Protein AF-E4Z540-F1 (afdb_monomer)

Mean predicted aligned error: 7.27 Å

Organism: Oikopleura dioica (NCBI:txid34765)

Radius of gyration: 24.61 Å; Cα contacts (8 Å, |Δi|>4): 506; chains: 1; bounding box: 61×42×77 Å

InterPro domains:
  IPR001206 Diacylglycerol kinase, catalytic domain [PF00781] (110-213)
  IPR001206 Diacylglycerol kinase, catalytic domain [PS50146] (106-250)
  IPR001206 Diacylglycerol kinase, catalytic domain [SM00046] (110-239)
  IPR016064 NAD kinase/diacylglycerol kinase-like domain superfamily [SSF111331] (109-307)
  IPR017438 Inorganic polyphosphate/ATP-NAD kinase, N-terminal [G3DSA:3.40.50.10330] (89-233)
  IPR050187 Lipid Phosphate Formation and Regulation [PTHR12358] (91-303)

Nearest PDB structures (foldseek):
  3vzd-assembly2_B  TM=8.085E-01  e=1.576E-11  Homo sapiens
  3vzb-assembly2_B  TM=7.944E-01  e=9.781E-12  Homo sapiens
  3vzd-assembly1_C  TM=8.585E-01  e=3.944E-10  Homo sapiens
  2qv7-assembly1_A  TM=8.209E-01  e=2.470E-07  unclassified
  2qvl-assembly1_A  TM=6.791E-01  e=1.010E-07  unclassified

Sequence (309 aa):
MGESKFHSLDKNRKLSPINFEITEEHVKIGKRELLRRNILGVHHEISKNPDDKFSFLKFFYYPLDLHPKRCITEKREIFLVAVFDKFKSRQENEEDAEKLLNSITRPKKKLFIIVNPFSGRKKGGKIADKLSKILVEAGISNKLVKTTHGGHAEEIAKTESFTGYDALVTVSGDGLVNEVINGLRQREKDDAPPVAPIPAGSGNGLVAYLVSKVAGKHSCLSKAIHALVLASESDSDSHRIDLMKVDFNGSSRFSFLAIATGLVADIDINSERLRFLGGELRNLIYGVAYILRKRSYSIQLSVEDKESE

Structure (mmCIF, N/CA/C/O backbone):
data_AF-E4Z540-F1
#
_entry.id   AF-E4Z540-F1
#
loop_
_atom_site.group_PDB
_atom_site.id
_atom_site.type_symbol
_atom_site.label_atom_id
_atom_site.label_alt_id
_atom_site.label_comp_id
_atom_site.label_asym_id
_atom_site.label_entity_id
_atom_site.label_seq_id
_atom_site.pdbx_PDB_ins_code
_atom_site.Cartn_x
_atom_site.Cartn_y
_atom_site.Cartn_z
_atom_site.occupancy
_atom_site.B_iso_or_equiv
_atom_site.auth_seq_id
_atom_site.auth_comp_id
_atom_site.auth_asym_id
_atom_site.auth_atom_id
_atom_site.pdbx_PDB_model_num
ATOM 1 N N . MET A 1 1 ? -15.282 12.384 43.275 1.00 36.25 1 MET A N 1
ATOM 2 C CA . MET A 1 1 ? -14.181 11.838 42.452 1.00 36.25 1 MET A CA 1
ATOM 3 C C . MET A 1 1 ? -14.794 10.832 41.499 1.00 36.25 1 MET A C 1
ATOM 5 O O . MET A 1 1 ? -15.234 9.791 41.963 1.00 36.25 1 MET A O 1
ATOM 9 N N . GLY A 1 2 ? -14.951 11.187 40.221 1.00 48.62 2 GLY A N 1
ATOM 10 C CA . GLY A 1 2 ? -15.452 10.242 39.219 1.00 48.62 2 GLY A CA 1
ATOM 11 C C . GLY A 1 2 ? -14.437 9.118 39.031 1.00 48.62 2 GLY A C 1
ATOM 12 O O . GLY A 1 2 ? -13.239 9.390 38.963 1.00 48.62 2 GLY A O 1
ATOM 13 N N . GLU A 1 3 ? -14.893 7.868 39.021 1.00 59.38 3 GLU A N 1
ATOM 14 C CA . GLU A 1 3 ? -14.024 6.740 38.681 1.00 59.38 3 GLU A CA 1
ATOM 15 C C . GLU A 1 3 ? -13.535 6.872 37.235 1.00 59.38 3 GLU A C 1
ATOM 17 O O . GLU A 1 3 ? -14.251 7.380 36.371 1.00 59.38 3 GLU A O 1
ATOM 22 N N . SER A 1 4 ? -12.292 6.453 36.973 1.00 67.31 4 SER A N 1
ATOM 23 C CA . SER A 1 4 ? -11.753 6.472 35.610 1.00 67.31 4 SER A CA 1
ATOM 24 C C . SER A 1 4 ? -12.583 5.548 34.725 1.00 67.31 4 SER A C 1
ATOM 26 O O . SER A 1 4 ? -12.778 4.390 35.068 1.00 67.31 4 SER A O 1
ATOM 28 N N . LYS A 1 5 ? -13.018 6.038 33.563 1.00 85.75 5 LYS A N 1
ATOM 29 C CA . LYS A 1 5 ? -13.748 5.253 32.554 1.00 85.75 5 LYS A CA 1
ATOM 30 C C . LYS A 1 5 ? -12.865 4.204 31.859 1.00 85.75 5 LYS A C 1
ATOM 32 O O . LYS A 1 5 ? -13.365 3.265 31.236 1.00 85.75 5 LYS A O 1
ATOM 37 N N . PHE A 1 6 ? -11.545 4.368 31.941 1.00 91.31 6 PHE A N 1
ATOM 38 C CA . PHE A 1 6 ? -10.572 3.587 31.185 1.00 91.31 6 PHE A CA 1
ATOM 39 C C . PHE A 1 6 ? -9.702 2.743 32.100 1.00 91.31 6 PHE A C 1
ATOM 41 O O . PHE A 1 6 ? -9.184 3.217 33.114 1.00 91.31 6 PHE A O 1
ATOM 48 N N . HIS A 1 7 ? -9.512 1.489 31.708 1.00 92.62 7 HIS A N 1
ATOM 49 C CA . HIS A 1 7 ? -8.837 0.492 32.522 1.00 92.62 7 HIS A CA 1
ATOM 50 C C . HIS A 1 7 ? -7.855 -0.341 31.692 1.00 92.62 7 HIS A C 1
ATOM 52 O O . HIS A 1 7 ? -8.069 -0.595 30.506 1.00 92.62 7 HIS A O 1
ATOM 58 N N . SER A 1 8 ? -6.782 -0.807 32.325 1.00 89.50 8 SER A N 1
ATOM 59 C CA . SER A 1 8 ? -5.997 -1.936 31.832 1.00 89.50 8 SER A CA 1
ATOM 60 C C . SER A 1 8 ? -6.560 -3.235 32.399 1.00 89.50 8 SER A C 1
ATOM 62 O O 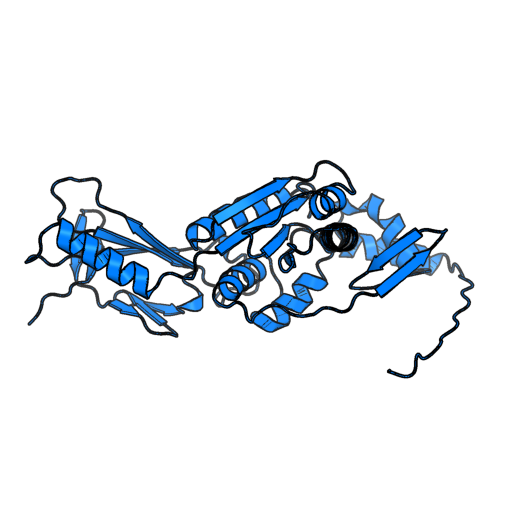. SER A 1 8 ? -7.112 -3.257 33.500 1.00 89.50 8 SER A O 1
ATOM 64 N N . LEU A 1 9 ? -6.419 -4.321 31.641 1.00 85.88 9 LEU A N 1
ATOM 65 C CA . LEU A 1 9 ? -6.772 -5.665 32.081 1.00 85.88 9 LEU A CA 1
ATOM 66 C C . LEU A 1 9 ? -5.487 -6.461 32.315 1.00 85.88 9 LEU A C 1
ATOM 68 O O . LEU A 1 9 ? -4.673 -6.604 31.399 1.00 85.88 9 LEU A O 1
ATOM 72 N N . ASP A 1 10 ? -5.295 -6.972 33.529 1.00 83.25 10 ASP A N 1
ATOM 73 C CA . ASP A 1 10 ? -4.168 -7.855 33.827 1.00 83.25 10 ASP A CA 1
ATOM 74 C C . ASP A 1 10 ? -4.437 -9.318 33.412 1.00 83.25 10 ASP A C 1
ATOM 76 O O . ASP A 1 10 ? -5.522 -9.685 32.954 1.00 83.25 10 ASP A O 1
ATOM 80 N N . LYS A 1 11 ? -3.433 -10.190 33.581 1.00 80.31 11 LYS A N 1
ATOM 81 C CA . LYS A 1 11 ? -3.547 -11.625 33.251 1.00 80.31 11 LYS A CA 1
ATOM 82 C C . LYS A 1 11 ? -4.606 -12.364 34.079 1.00 80.31 11 LYS A C 1
ATOM 84 O O . LYS A 1 11 ? -5.093 -13.398 33.634 1.00 80.31 11 LYS A O 1
ATOM 89 N N . ASN A 1 12 ? -4.965 -11.835 35.246 1.00 81.50 12 ASN A N 1
ATOM 90 C CA . ASN A 1 12 ? -5.988 -12.374 36.138 1.00 81.50 12 ASN A CA 1
ATOM 91 C C . ASN A 1 12 ? -7.367 -11.744 35.876 1.00 81.50 12 ASN A C 1
ATOM 93 O O . ASN A 1 12 ? -8.287 -11.936 36.667 1.00 81.50 12 ASN A O 1
ATOM 97 N N . ARG A 1 13 ? -7.514 -10.996 34.771 1.00 79.94 13 ARG A N 1
ATOM 98 C CA . ARG A 1 13 ? -8.726 -10.266 34.377 1.00 79.94 13 ARG A CA 1
ATOM 99 C C . ARG A 1 13 ? -9.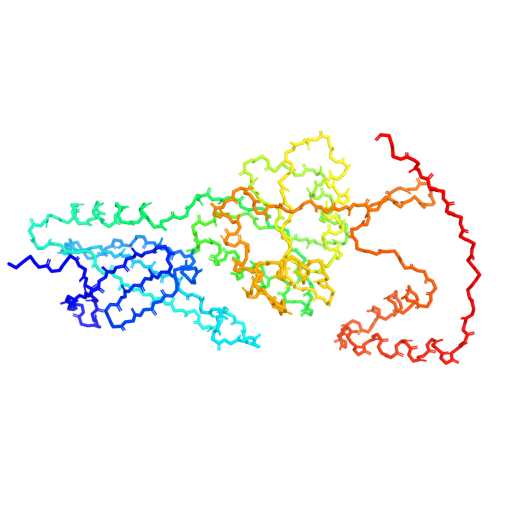167 -9.203 35.385 1.00 79.94 13 ARG A C 1
ATOM 101 O O . ARG A 1 13 ? -10.334 -8.819 35.408 1.00 79.94 13 ARG A O 1
ATOM 108 N N . LYS A 1 14 ? -8.243 -8.689 36.194 1.00 85.00 14 LYS A N 1
ATOM 109 C CA . LYS A 1 14 ? -8.514 -7.567 37.087 1.00 85.00 14 LYS A CA 1
ATOM 110 C C . LYS A 1 14 ? -8.376 -6.260 36.314 1.00 85.00 14 LYS A C 1
ATOM 112 O O . LYS A 1 14 ? -7.349 -6.009 35.679 1.00 85.00 14 LYS A O 1
ATOM 117 N N . LEU A 1 15 ? -9.408 -5.423 36.395 1.00 88.25 15 LEU A N 1
ATOM 118 C CA . LEU A 1 15 ? -9.375 -4.068 35.859 1.00 88.25 15 LEU A CA 1
ATOM 119 C C . LEU A 1 15 ? -8.605 -3.146 36.804 1.00 88.25 15 LEU A C 1
ATOM 121 O O . LEU A 1 15 ? -8.845 -3.135 38.012 1.00 88.25 15 LEU A O 1
ATOM 125 N N . SER A 1 16 ? -7.689 -2.363 36.246 1.00 90.19 16 SER A N 1
ATOM 126 C CA . SER A 1 16 ? -6.974 -1.307 36.965 1.00 90.19 16 SER A CA 1
ATOM 127 C C . SER A 1 16 ? -7.164 0.020 36.234 1.00 90.19 16 SER A C 1
ATOM 129 O O . SER A 1 16 ? -6.8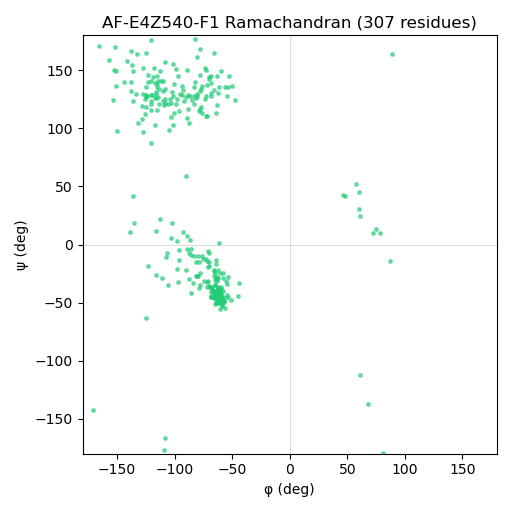99 0.063 35.032 1.00 90.19 16 SER A O 1
ATOM 131 N N . PRO A 1 17 ? -7.615 1.093 36.909 1.00 91.44 17 PRO A N 1
ATOM 132 C CA . PRO A 1 17 ? -7.776 2.405 36.291 1.00 91.44 17 PRO A CA 1
ATOM 133 C C . PRO A 1 17 ? -6.493 2.872 35.603 1.00 91.44 17 PRO A C 1
ATOM 135 O O . PRO A 1 17 ? -5.402 2.764 36.169 1.00 91.44 17 PRO A O 1
ATOM 138 N N . ILE A 1 18 ? -6.623 3.416 34.396 1.00 91.94 18 ILE A N 1
ATOM 139 C CA . ILE A 1 18 ? -5.518 4.046 33.673 1.00 91.94 18 ILE A CA 1
ATOM 140 C C . ILE A 1 18 ? -5.894 5.448 33.216 1.00 91.94 18 ILE A C 1
ATOM 142 O O . ILE A 1 18 ? -7.057 5.742 32.941 1.00 91.94 18 ILE A O 1
ATOM 146 N N . ASN A 1 19 ? -4.875 6.296 33.090 1.00 89.25 19 ASN A N 1
ATOM 147 C CA . ASN A 1 19 ? -4.998 7.547 32.358 1.00 89.25 19 ASN A CA 1
ATOM 148 C C . ASN A 1 19 ? -5.055 7.223 30.868 1.00 89.25 19 ASN A C 1
ATOM 150 O O . ASN A 1 19 ? -4.192 6.506 30.356 1.00 89.25 19 ASN A O 1
ATOM 154 N N . PHE A 1 20 ? -6.068 7.740 30.188 1.00 90.00 20 PHE A N 1
ATOM 155 C CA . PHE A 1 20 ? -6.234 7.564 28.759 1.00 90.00 20 PHE A CA 1
ATOM 156 C C . PHE A 1 20 ? -6.628 8.895 28.136 1.00 90.00 20 PHE A C 1
ATOM 158 O O . PHE A 1 20 ? -7.607 9.512 28.550 1.00 90.00 20 PHE A O 1
ATOM 165 N N . GLU A 1 21 ? -5.837 9.342 27.171 1.00 89.69 21 GLU A N 1
ATOM 166 C CA . GLU A 1 21 ? -6.026 10.615 26.482 1.00 89.69 21 GLU A CA 1
ATOM 167 C C . GLU A 1 21 ? -5.636 10.434 25.018 1.00 89.69 21 GLU A C 1
ATOM 169 O O . GLU A 1 21 ? -4.648 9.762 24.712 1.00 89.69 21 GLU A O 1
ATOM 174 N N . ILE A 1 22 ? -6.409 11.035 24.119 1.00 86.06 22 ILE A N 1
ATOM 175 C CA . ILE A 1 22 ? -6.138 11.045 22.685 1.00 86.06 22 ILE A CA 1
ATOM 176 C C . ILE A 1 22 ? -6.134 12.493 22.233 1.00 86.06 22 ILE A C 1
ATOM 178 O O . ILE A 1 22 ? -7.108 13.213 22.439 1.00 86.06 22 ILE A O 1
ATOM 182 N N . THR A 1 23 ? -5.043 12.890 21.600 1.00 87.69 23 THR A N 1
ATOM 183 C CA . THR A 1 23 ? -4.891 14.167 20.911 1.00 87.69 23 THR A CA 1
ATOM 184 C C . THR A 1 23 ? -4.580 13.901 19.439 1.00 87.69 23 THR A C 1
ATOM 186 O O . THR A 1 23 ? -4.430 12.748 19.020 1.00 87.69 23 THR A O 1
ATOM 189 N N . GLU A 1 24 ? -4.482 14.961 18.638 1.00 82.62 24 GLU A N 1
ATOM 190 C CA . GLU A 1 24 ? -4.093 14.845 17.225 1.00 82.62 24 GLU A CA 1
ATOM 191 C C . GLU A 1 24 ? -2.698 14.216 17.067 1.00 82.62 24 GLU A C 1
ATOM 193 O O . GLU A 1 24 ? -2.477 13.387 16.187 1.00 82.62 24 GLU A O 1
ATOM 198 N N . GLU A 1 25 ? -1.780 14.528 17.983 1.00 86.94 25 GLU A N 1
ATOM 199 C CA . GLU A 1 25 ? -0.378 14.107 17.900 1.00 86.94 25 GLU A CA 1
ATOM 200 C C . GLU A 1 25 ? -0.068 12.844 18.712 1.00 86.94 25 GLU A C 1
ATOM 202 O O . GLU A 1 25 ? 0.787 12.038 18.326 1.00 86.94 25 GLU A O 1
ATOM 207 N N . HIS A 1 26 ? -0.758 12.633 19.837 1.00 89.62 26 HIS A N 1
ATOM 208 C CA . HIS A 1 26 ? -0.386 11.615 20.816 1.00 89.62 26 HIS A CA 1
ATOM 209 C C . HIS A 1 26 ? -1.579 10.820 21.351 1.00 89.62 26 HIS A C 1
ATOM 211 O O . HIS A 1 26 ? -2.713 11.282 21.411 1.00 89.62 26 HIS A O 1
ATOM 217 N N . VAL A 1 27 ? -1.295 9.601 21.802 1.00 89.44 27 VAL A N 1
ATOM 218 C CA . VAL A 1 27 ? -2.195 8.775 22.607 1.00 89.44 27 VAL A CA 1
ATOM 219 C C . VAL A 1 27 ? -1.470 8.389 23.884 1.00 89.44 27 VAL A C 1
ATOM 221 O O . VAL A 1 27 ? -0.439 7.707 23.844 1.00 89.44 27 VAL A O 1
ATOM 224 N N . LYS A 1 28 ? -2.006 8.815 25.027 1.00 91.31 28 LYS A N 1
ATOM 225 C CA . LYS A 1 28 ? -1.512 8.415 26.345 1.00 91.31 28 LYS A CA 1
ATOM 226 C C . LYS A 1 28 ? -2.290 7.208 26.838 1.00 91.31 28 LYS A C 1
ATOM 228 O O . LYS A 1 28 ? -3.516 7.219 26.860 1.00 91.31 28 LYS A O 1
ATOM 233 N N . ILE A 1 29 ? -1.566 6.170 27.249 1.00 88.31 29 ILE A N 1
ATOM 234 C CA . ILE A 1 29 ? -2.118 4.942 27.828 1.00 88.31 29 ILE A CA 1
ATOM 235 C C . ILE A 1 29 ? -1.327 4.625 29.099 1.00 88.31 29 ILE A C 1
ATOM 237 O O . ILE A 1 29 ? -0.180 4.163 29.056 1.00 88.31 29 ILE A O 1
ATOM 241 N N . GLY A 1 30 ? -1.929 4.890 30.255 1.00 87.62 30 GLY A N 1
ATOM 242 C CA . GLY A 1 30 ? -1.272 4.787 31.553 1.00 87.62 30 GLY A CA 1
ATOM 243 C C . GLY A 1 30 ? -0.083 5.744 31.653 1.00 87.62 30 GLY A C 1
ATOM 244 O O . GLY A 1 30 ? -0.258 6.956 31.687 1.00 87.62 30 GLY A O 1
ATOM 245 N N . LYS A 1 31 ? 1.134 5.188 31.716 1.00 86.75 31 LYS A N 1
ATOM 246 C CA . LYS A 1 31 ? 2.397 5.952 31.766 1.00 86.75 31 LYS A CA 1
ATOM 247 C C . LYS A 1 31 ? 3.062 6.129 30.398 1.00 86.75 31 LYS A C 1
ATOM 249 O O . LYS A 1 31 ? 4.117 6.748 30.317 1.00 86.75 31 LYS A O 1
ATOM 254 N N . ARG A 1 32 ? 2.512 5.518 29.345 1.00 87.81 32 ARG A N 1
ATOM 255 C CA . ARG A 1 32 ? 3.079 5.579 27.996 1.00 87.81 32 ARG A CA 1
ATOM 256 C C . ARG A 1 32 ? 2.444 6.720 27.226 1.00 87.81 32 ARG A C 1
ATOM 258 O O . ARG A 1 32 ? 1.225 6.842 27.225 1.00 87.81 32 ARG A O 1
ATOM 265 N N . GLU A 1 33 ? 3.270 7.465 26.515 1.00 90.25 33 GLU A N 1
ATOM 266 C CA . GLU A 1 33 ? 2.855 8.434 25.511 1.00 90.25 33 GLU A CA 1
ATOM 267 C C . GLU A 1 33 ? 3.327 7.925 24.147 1.00 90.25 33 GLU A C 1
ATOM 269 O O . GLU A 1 33 ? 4.504 7.610 23.960 1.00 90.25 33 GLU A O 1
ATOM 274 N N . LEU A 1 34 ? 2.383 7.719 23.232 1.00 89.06 34 LEU A N 1
ATOM 275 C CA . LEU A 1 34 ? 2.609 7.122 21.918 1.00 89.06 34 LEU A CA 1
ATOM 276 C C . LEU A 1 34 ? 2.229 8.123 20.835 1.00 89.06 34 LEU A C 1
ATOM 278 O O . LEU A 1 34 ? 1.236 8.823 20.975 1.00 89.06 34 LEU A O 1
ATOM 282 N N . LEU A 1 35 ? 2.959 8.143 19.723 1.00 88.00 35 LEU A N 1
ATOM 283 C CA . LEU A 1 35 ? 2.590 8.977 18.579 1.00 88.00 35 LEU A CA 1
ATOM 284 C C . LEU A 1 35 ? 1.309 8.454 17.918 1.00 88.00 35 LEU A C 1
ATOM 286 O O . LEU A 1 35 ? 1.244 7.282 17.526 1.00 88.00 35 LEU A O 1
ATOM 290 N N . ARG A 1 36 ? 0.315 9.327 17.735 1.00 85.88 36 ARG A N 1
ATOM 291 C CA . ARG A 1 36 ? -0.992 8.987 17.153 1.00 85.88 36 ARG A CA 1
ATOM 292 C C . ARG A 1 36 ? -0.860 8.445 15.735 1.00 85.88 36 ARG A C 1
ATOM 294 O O . ARG A 1 36 ? -1.502 7.445 15.411 1.00 85.88 36 ARG A O 1
ATOM 301 N N . ARG A 1 37 ? 0.030 9.029 14.927 1.00 83.94 37 ARG A N 1
ATOM 302 C CA . ARG A 1 37 ? 0.338 8.573 13.558 1.00 83.94 37 ARG A CA 1
ATOM 303 C C . ARG A 1 37 ? 0.836 7.124 13.483 1.00 83.94 37 ARG A C 1
ATOM 305 O O . ARG A 1 37 ? 0.683 6.478 12.450 1.00 83.94 37 ARG A O 1
ATOM 312 N N . ASN A 1 38 ? 1.408 6.587 14.564 1.00 86.44 38 ASN A N 1
ATOM 313 C CA . ASN A 1 38 ? 1.916 5.210 14.626 1.00 86.44 38 ASN A CA 1
ATOM 314 C C . ASN A 1 38 ? 0.832 4.198 15.040 1.00 86.44 38 ASN A C 1
ATOM 316 O O . ASN A 1 38 ? 1.074 2.992 14.997 1.00 86.44 38 ASN A O 1
ATOM 320 N N . ILE A 1 39 ? -0.359 4.653 15.432 1.00 88.88 39 ILE A N 1
ATOM 321 C CA . ILE A 1 39 ? -1.521 3.793 15.677 1.00 88.88 39 ILE A CA 1
ATOM 322 C C . ILE A 1 39 ? -2.247 3.620 14.349 1.00 88.88 39 ILE A C 1
ATOM 324 O O . ILE A 1 39 ? -2.917 4.537 13.874 1.00 88.88 39 ILE A O 1
ATOM 328 N N . LEU A 1 40 ? -2.086 2.446 13.737 1.00 87.38 40 LEU A N 1
ATOM 329 C CA . LEU A 1 40 ? -2.617 2.205 12.398 1.00 87.38 40 LEU A CA 1
ATOM 330 C C . LEU A 1 40 ? -4.098 1.884 12.370 1.00 87.38 40 LEU A C 1
ATOM 332 O O . LEU A 1 40 ? -4.771 2.219 11.401 1.00 87.38 40 LEU A O 1
ATOM 336 N N . GLY A 1 41 ? -4.612 1.318 13.448 1.00 88.88 41 GLY A N 1
ATOM 337 C CA . GLY A 1 41 ? -6.040 1.172 13.616 1.00 88.88 41 GLY A CA 1
ATOM 338 C C . GLY A 1 41 ? -6.404 0.836 15.040 1.00 88.88 41 GLY A C 1
ATOM 339 O O . GLY A 1 41 ? -5.544 0.594 15.899 1.00 88.88 41 GLY A O 1
ATOM 340 N N . VAL A 1 42 ? -7.707 0.876 15.273 1.00 91.44 42 VAL A N 1
ATOM 341 C CA . VAL A 1 42 ? -8.329 0.566 16.550 1.00 91.44 42 VAL A CA 1
ATOM 342 C C . VAL A 1 42 ? -9.568 -0.258 16.258 1.00 91.44 42 VAL A C 1
ATOM 344 O O . VAL A 1 42 ? -10.309 0.064 15.335 1.00 91.44 42 VAL A O 1
ATOM 347 N N . HIS A 1 43 ? -9.744 -1.361 16.975 1.00 92.06 43 HIS A N 1
ATOM 348 C CA . HIS A 1 43 ? -10.898 -2.242 16.825 1.00 92.06 43 HIS A CA 1
ATOM 349 C C . HIS A 1 43 ? -11.643 -2.325 18.153 1.00 92.06 43 HIS A C 1
ATOM 351 O O . HIS A 1 43 ? -11.014 -2.417 19.206 1.00 92.06 43 HIS A O 1
ATOM 357 N N . HIS A 1 44 ? -12.969 -2.337 18.097 1.00 93.06 44 HIS A N 1
ATOM 358 C CA . HIS A 1 44 ? -13.810 -2.641 19.246 1.00 93.06 44 HIS A CA 1
ATOM 359 C C . HIS A 1 44 ? -13.970 -4.165 19.369 1.00 93.06 44 HIS A C 1
ATOM 361 O O . HIS A 1 44 ? -14.344 -4.842 18.411 1.00 93.06 44 HIS A O 1
ATOM 367 N N . GLU A 1 45 ? -13.627 -4.719 20.532 1.00 91.50 45 GLU A N 1
ATOM 368 C CA . GLU A 1 45 ? -13.797 -6.135 20.866 1.00 91.50 45 GLU A CA 1
ATOM 369 C C . GLU A 1 45 ? -14.706 -6.266 22.093 1.00 91.50 45 GLU A C 1
ATOM 371 O O . GLU A 1 45 ? -14.387 -5.774 23.174 1.00 91.50 45 GLU A O 1
ATOM 376 N N . ILE A 1 46 ? -15.821 -6.974 21.929 1.00 88.88 46 ILE A N 1
ATOM 377 C CA . ILE A 1 46 ? -16.759 -7.270 23.014 1.00 88.88 46 ILE A CA 1
ATOM 378 C C . ILE A 1 46 ? -16.252 -8.484 23.801 1.00 88.88 46 ILE A C 1
ATOM 380 O O . ILE A 1 46 ? -15.762 -9.459 23.216 1.00 88.88 46 ILE A O 1
ATOM 384 N N . SER A 1 47 ? -16.382 -8.455 25.131 1.00 86.12 47 SER A N 1
ATOM 385 C CA . SER A 1 47 ? -16.008 -9.611 25.945 1.00 86.12 47 SER A CA 1
ATOM 386 C C . SER A 1 47 ? -16.847 -10.843 25.596 1.00 86.12 47 SER A C 1
ATOM 388 O O . SER A 1 47 ? -18.075 -10.796 25.488 1.00 86.12 47 SER A O 1
ATOM 390 N N . LYS A 1 48 ? -16.165 -11.986 25.470 1.00 86.38 48 LYS A N 1
ATOM 391 C CA . LYS A 1 48 ? -16.805 -13.292 25.263 1.00 86.38 48 LYS A CA 1
ATOM 392 C C . LYS A 1 48 ? -17.530 -13.801 26.508 1.00 86.38 48 LYS A C 1
ATOM 394 O O . LYS A 1 48 ? -18.344 -14.708 26.387 1.00 86.38 48 LYS A O 1
ATOM 399 N N . ASN A 1 49 ? -17.206 -13.274 27.689 1.00 87.31 49 ASN A N 1
ATOM 400 C CA . ASN A 1 49 ? -17.880 -13.657 28.922 1.00 87.31 49 ASN A CA 1
ATOM 401 C C . ASN A 1 49 ? -19.188 -12.858 29.060 1.00 87.31 49 ASN A C 1
ATOM 403 O O . ASN A 1 49 ? -19.115 -11.629 29.097 1.00 87.31 49 ASN A O 1
ATOM 407 N N . PRO A 1 50 ? -20.362 -13.510 29.143 1.00 84.75 50 PRO A N 1
ATOM 408 C CA . PRO A 1 50 ? -21.646 -12.830 29.295 1.00 84.75 50 PRO A CA 1
ATOM 409 C C . PRO A 1 50 ? -21.708 -11.876 30.494 1.00 84.75 50 PRO A C 1
ATOM 411 O O . PRO A 1 50 ? -22.325 -10.816 30.392 1.00 84.75 50 PRO A O 1
ATOM 414 N N . ASP A 1 51 ? -21.019 -12.236 31.579 1.00 86.62 51 ASP A N 1
ATOM 415 C CA . ASP A 1 51 ? -21.043 -11.519 32.859 1.00 86.62 51 ASP A CA 1
ATOM 416 C C . ASP A 1 51 ? -20.171 -10.257 32.875 1.00 86.62 51 ASP A C 1
ATOM 418 O O . ASP A 1 51 ? -20.300 -9.408 33.763 1.00 86.62 51 ASP A O 1
ATOM 422 N N . ASP A 1 52 ? -19.272 -10.111 31.902 1.00 88.44 52 ASP A N 1
ATOM 423 C CA . ASP A 1 52 ? -18.426 -8.932 31.819 1.00 88.44 52 ASP A CA 1
ATOM 424 C C . ASP A 1 52 ? -19.254 -7.734 31.344 1.00 88.44 52 ASP A C 1
ATOM 426 O O . ASP A 1 52 ? -19.867 -7.747 30.277 1.00 88.44 52 ASP A O 1
ATOM 430 N N . LYS A 1 53 ? -19.221 -6.656 32.127 1.00 89.94 53 LYS A N 1
ATOM 431 C CA . LYS A 1 53 ? -19.873 -5.384 31.784 1.00 89.94 53 LYS A CA 1
ATOM 432 C C . LYS A 1 53 ? -18.981 -4.427 30.987 1.00 89.94 53 LYS A C 1
ATOM 434 O O . LYS A 1 53 ? -19.435 -3.340 30.650 1.00 89.94 53 LYS A O 1
ATOM 439 N N . PHE A 1 54 ? -17.722 -4.786 30.747 1.00 89.62 54 PHE A N 1
ATOM 440 C CA . PHE A 1 54 ? -16.736 -3.951 30.060 1.00 89.62 54 PHE A CA 1
ATOM 441 C C . PHE A 1 54 ? -16.552 -4.371 28.601 1.00 89.62 54 PHE A C 1
ATOM 443 O O . PHE A 1 54 ? -16.737 -5.539 28.251 1.00 89.62 54 PHE A O 1
ATOM 450 N N . SER A 1 55 ? -16.108 -3.426 27.773 1.00 92.12 55 SER A N 1
ATOM 451 C CA . SER A 1 55 ? -15.708 -3.685 26.388 1.00 92.12 55 SER A CA 1
ATOM 452 C C . SER A 1 55 ? -14.283 -3.206 26.117 1.00 92.12 55 SER A C 1
ATOM 454 O O . SER A 1 55 ? -13.718 -2.461 26.918 1.00 92.12 55 SER A O 1
ATOM 456 N N . PHE A 1 56 ? -13.671 -3.639 25.017 1.00 92.06 56 PHE A N 1
ATOM 457 C CA . PHE A 1 56 ? -12.271 -3.351 24.715 1.00 92.06 56 PHE A CA 1
ATOM 458 C C . PHE A 1 56 ? -12.096 -2.525 23.451 1.00 92.06 56 PHE A C 1
ATOM 460 O O . PHE A 1 56 ? -12.678 -2.815 22.411 1.00 92.06 56 PHE A O 1
ATOM 467 N N . LEU A 1 57 ? -11.174 -1.571 23.517 1.00 92.69 57 LEU A N 1
ATOM 468 C CA . LEU A 1 57 ? -10.543 -0.982 22.348 1.00 92.69 57 LEU A CA 1
ATOM 469 C C . LEU A 1 57 ? -9.143 -1.559 22.181 1.00 92.69 57 LEU A C 1
ATOM 471 O O . LEU A 1 57 ? -8.287 -1.456 23.065 1.00 92.69 57 LEU A O 1
ATOM 475 N N . LYS A 1 58 ? -8.918 -2.173 21.025 1.00 92.75 58 LYS A N 1
ATOM 476 C CA . LYS A 1 58 ? -7.669 -2.815 20.645 1.00 92.75 58 LYS A CA 1
ATOM 477 C C . LYS A 1 58 ? -6.898 -1.940 19.680 1.00 92.75 58 LYS A C 1
ATOM 479 O O . LYS A 1 58 ? -7.288 -1.795 18.527 1.00 92.75 58 LYS A O 1
ATOM 484 N N . PHE A 1 59 ? -5.789 -1.390 20.149 1.00 91.50 59 PHE A N 1
ATOM 485 C CA . PHE A 1 59 ? -4.930 -0.489 19.393 1.00 91.50 59 PHE A CA 1
ATOM 486 C C . PHE A 1 59 ? -3.816 -1.268 18.701 1.00 91.50 59 PHE A C 1
ATOM 488 O O . PHE A 1 59 ? -3.131 -2.076 19.332 1.00 91.50 59 PHE A O 1
ATOM 495 N N . PHE A 1 60 ? -3.606 -0.990 17.416 1.00 90.88 60 PHE A N 1
ATOM 496 C CA . PHE A 1 60 ? -2.559 -1.590 16.593 1.00 90.88 60 PHE A CA 1
ATOM 497 C C . PHE A 1 60 ? -1.434 -0.575 16.379 1.00 90.88 60 PHE A C 1
ATOM 499 O O . PHE A 1 60 ? -1.539 0.311 15.530 1.00 90.88 60 PHE A O 1
ATOM 506 N N . TYR A 1 61 ? -0.359 -0.685 17.159 1.00 89.12 61 TYR A N 1
ATOM 507 C CA . TYR A 1 61 ? 0.745 0.274 17.157 1.00 89.12 61 TYR A CA 1
ATOM 508 C C . TYR A 1 61 ? 1.956 -0.239 16.378 1.00 89.12 61 TYR A C 1
ATOM 510 O O . TYR A 1 61 ? 2.436 -1.355 16.586 1.00 89.12 61 TYR A O 1
ATOM 518 N N . TYR A 1 62 ? 2.476 0.612 15.500 1.00 86.12 62 TYR A N 1
ATOM 519 C CA . TYR A 1 62 ? 3.576 0.329 14.591 1.00 86.12 62 TYR A CA 1
ATOM 520 C C . TYR A 1 62 ? 4.660 1.412 14.735 1.00 86.12 62 TYR A C 1
ATOM 522 O O . TYR A 1 62 ? 4.549 2.477 14.128 1.00 86.12 62 TYR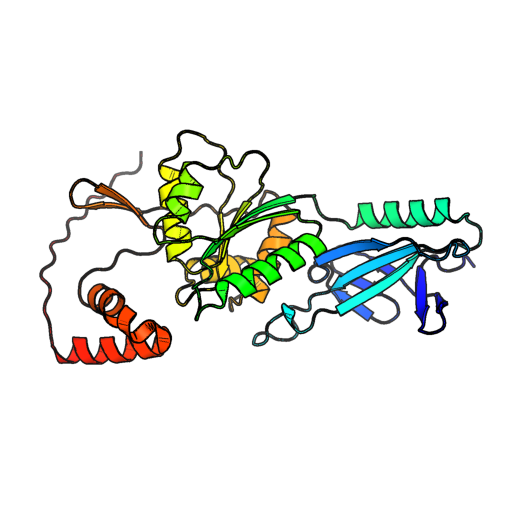 A O 1
ATOM 530 N N . PRO A 1 63 ? 5.718 1.176 15.533 1.00 78.00 63 PRO A N 1
ATOM 531 C CA . PRO A 1 63 ? 6.737 2.188 15.799 1.00 78.00 63 PRO A CA 1
ATOM 532 C C . PRO A 1 63 ? 7.626 2.435 14.573 1.00 78.00 63 PRO A C 1
ATOM 534 O O . PRO A 1 63 ? 8.442 1.584 14.210 1.00 78.00 63 PRO A O 1
ATOM 537 N N . LEU A 1 64 ? 7.503 3.611 13.953 1.00 69.88 64 LEU A N 1
ATOM 538 C CA . LEU A 1 64 ? 8.285 3.984 12.764 1.00 69.88 64 LEU A CA 1
ATOM 539 C C . LEU A 1 64 ? 9.646 4.586 13.101 1.00 69.88 64 LEU A C 1
ATOM 541 O O . LEU A 1 64 ? 10.644 4.284 12.450 1.00 69.88 64 LEU A O 1
ATOM 545 N N . ASP A 1 65 ? 9.674 5.446 14.117 1.00 61.59 65 ASP A N 1
ATOM 546 C CA . ASP A 1 65 ? 10.811 6.330 14.393 1.00 61.59 65 ASP A CA 1
ATOM 547 C C . ASP A 1 65 ? 11.936 5.631 15.158 1.00 61.59 65 ASP A C 1
ATOM 549 O O . ASP A 1 65 ? 13.065 6.110 15.205 1.00 61.59 65 ASP A O 1
ATOM 553 N N . LEU A 1 66 ? 11.651 4.462 15.737 1.00 55.28 66 LEU A N 1
ATOM 554 C CA . LEU A 1 66 ? 12.591 3.789 16.625 1.00 55.28 66 LEU A CA 1
ATOM 555 C C . LEU A 1 66 ? 13.719 3.065 15.875 1.00 55.28 66 LEU A C 1
ATOM 557 O O . LEU A 1 66 ? 14.784 2.869 16.456 1.00 55.28 66 LEU A O 1
ATOM 561 N N . HIS A 1 67 ? 13.541 2.668 14.604 1.00 54.56 67 HIS A N 1
ATOM 562 C CA . HIS A 1 67 ? 14.570 1.913 13.872 1.00 54.56 67 HIS A CA 1
ATOM 563 C C . HIS A 1 67 ? 14.570 2.156 12.350 1.00 54.56 67 HIS A C 1
ATOM 565 O O . HIS A 1 67 ? 13.893 1.435 11.618 1.00 54.56 67 HIS A O 1
ATOM 571 N N . PRO A 1 68 ? 15.431 3.044 11.818 1.00 50.44 68 PRO A N 1
ATOM 572 C CA . PRO A 1 68 ? 15.482 3.333 10.379 1.00 50.44 68 PRO A CA 1
ATOM 573 C C . PRO A 1 68 ? 15.912 2.141 9.500 1.00 50.44 68 PRO A C 1
ATOM 575 O O . PRO A 1 68 ? 15.679 2.162 8.295 1.00 50.44 68 PRO A O 1
ATOM 578 N N . LYS A 1 69 ? 16.525 1.094 10.080 1.00 50.19 69 LYS A N 1
ATOM 579 C CA . LYS A 1 69 ? 17.067 -0.074 9.353 1.00 50.19 69 LYS A CA 1
ATOM 580 C C . LYS A 1 69 ? 16.273 -1.379 9.518 1.00 50.19 69 LYS A C 1
ATOM 582 O O . LYS A 1 69 ? 16.576 -2.343 8.820 1.00 50.19 69 LYS A O 1
ATOM 587 N N . ARG A 1 70 ? 15.301 -1.463 10.438 1.00 48.03 70 ARG A N 1
ATOM 588 C CA . ARG A 1 70 ? 14.536 -2.703 10.703 1.00 48.03 70 ARG A CA 1
ATOM 589 C C . ARG A 1 70 ? 13.069 -2.519 10.331 1.00 48.03 70 ARG A C 1
ATOM 591 O O . ARG A 1 70 ? 12.503 -1.453 10.532 1.00 48.03 70 ARG A O 1
ATOM 598 N N . CYS A 1 71 ? 12.466 -3.556 9.755 1.00 55.19 71 CYS A N 1
ATOM 599 C CA . CYS A 1 71 ? 11.098 -3.504 9.252 1.00 55.19 71 CYS A CA 1
ATOM 600 C C . CYS A 1 71 ? 10.100 -3.257 10.404 1.00 55.19 71 CYS A C 1
ATOM 602 O O . CYS A 1 71 ? 9.974 -4.093 11.295 1.00 55.19 71 CYS A O 1
ATOM 604 N N . ILE A 1 72 ? 9.336 -2.157 10.339 1.00 55.62 72 ILE A N 1
ATOM 605 C CA . ILE A 1 72 ? 8.230 -1.742 11.241 1.00 55.62 72 ILE A CA 1
ATOM 606 C C . ILE A 1 72 ? 7.298 -2.909 11.580 1.00 55.62 72 ILE A C 1
ATOM 608 O O . ILE A 1 72 ? 6.792 -3.046 12.687 1.00 55.62 72 ILE A O 1
ATOM 612 N N . THR A 1 73 ? 7.132 -3.814 10.624 1.00 60.00 73 THR A N 1
ATOM 613 C CA . THR A 1 73 ? 6.260 -4.976 10.740 1.00 60.00 73 THR A CA 1
ATOM 614 C C . THR A 1 73 ? 6.729 -6.087 11.695 1.00 60.00 73 THR A C 1
ATOM 616 O O . THR A 1 73 ? 6.016 -7.077 11.844 1.00 60.00 73 THR A O 1
ATOM 619 N N . GLU A 1 74 ? 7.929 -5.999 12.271 1.00 64.31 74 GLU A N 1
ATOM 620 C CA . GLU A 1 74 ? 8.450 -6.988 13.234 1.00 64.31 74 GLU A CA 1
ATOM 621 C C . GLU A 1 74 ? 8.260 -6.559 14.695 1.00 64.31 74 GLU A C 1
ATOM 623 O O . GLU A 1 74 ? 8.247 -7.411 15.575 1.00 64.31 74 GLU A O 1
ATOM 628 N N . LYS A 1 75 ? 8.086 -5.256 14.958 1.00 71.56 75 LYS A N 1
ATOM 629 C CA . LYS A 1 75 ? 7.968 -4.683 16.312 1.00 71.56 75 LYS A CA 1
ATOM 630 C C . LYS A 1 75 ? 6.587 -4.105 16.616 1.00 71.56 75 LYS A C 1
ATOM 632 O O . LYS A 1 75 ? 6.456 -3.233 17.467 1.00 71.56 75 LYS A O 1
ATOM 637 N N . ARG A 1 76 ? 5.567 -4.555 15.890 1.00 83.00 76 ARG A N 1
ATOM 638 C CA . ARG A 1 76 ? 4.183 -4.172 16.162 1.00 83.00 76 ARG A CA 1
ATOM 639 C C . ARG A 1 76 ? 3.824 -4.511 17.611 1.00 83.00 76 ARG A C 1
ATOM 641 O O . ARG A 1 76 ? 4.076 -5.625 18.065 1.00 83.00 76 ARG A O 1
ATOM 648 N N . GLU A 1 77 ? 3.154 -3.581 18.276 1.00 88.31 77 GLU A N 1
ATOM 649 C CA . GLU A 1 77 ? 2.554 -3.780 19.592 1.00 88.31 77 GLU A CA 1
ATOM 650 C C . GLU A 1 77 ? 1.023 -3.739 19.486 1.00 88.31 77 GLU A C 1
ATOM 652 O O . GLU A 1 77 ? 0.454 -3.067 18.621 1.00 88.31 77 GLU A O 1
ATOM 657 N N . ILE A 1 78 ? 0.354 -4.483 20.365 1.00 89.69 78 ILE A N 1
ATOM 658 C CA . ILE A 1 78 ? -1.100 -4.450 20.519 1.00 89.69 78 ILE A CA 1
ATOM 659 C C . ILE A 1 78 ? -1.396 -4.009 21.945 1.00 89.69 78 ILE A C 1
ATOM 661 O O . ILE A 1 78 ? -0.877 -4.607 22.890 1.00 89.69 78 ILE A O 1
ATOM 665 N N . PHE A 1 79 ? -2.248 -2.999 22.096 1.00 88.56 79 PHE A N 1
ATOM 666 C CA . PHE A 1 79 ? -2.722 -2.545 23.403 1.00 88.56 79 PHE A CA 1
ATOM 667 C C . PHE A 1 79 ? -4.215 -2.773 23.528 1.00 88.56 79 PHE A C 1
ATOM 669 O O . PHE A 1 79 ? -4.949 -2.625 22.554 1.00 88.56 79 PHE A O 1
ATOM 676 N N . LEU A 1 80 ? -4.652 -3.111 24.736 1.00 90.62 80 LEU A N 1
ATOM 677 C CA . LEU A 1 80 ? -6.059 -3.217 25.086 1.00 90.62 80 LEU A CA 1
ATOM 678 C C . LEU A 1 80 ? -6.374 -2.140 26.116 1.00 90.62 80 LEU A C 1
ATOM 680 O O . LEU A 1 80 ? -5.705 -2.051 27.147 1.00 90.62 80 LEU A O 1
ATOM 684 N N . VAL A 1 81 ? -7.394 -1.345 25.824 1.00 91.81 81 VAL A N 1
ATOM 685 C CA . VAL A 1 81 ? -7.983 -0.388 26.757 1.00 91.81 81 VAL A CA 1
ATOM 686 C C . VAL A 1 81 ? -9.404 -0.850 27.019 1.00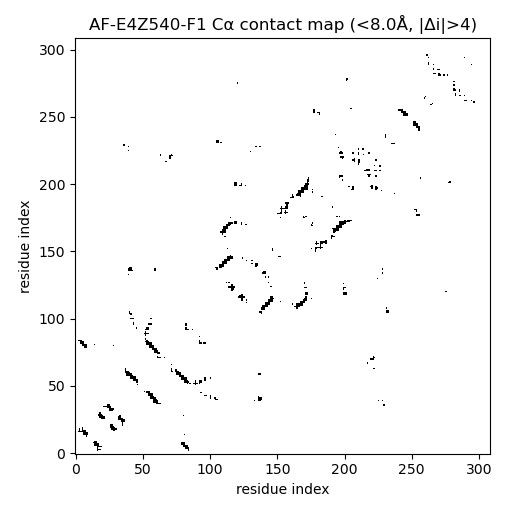 91.81 81 VAL A C 1
ATOM 688 O O . VAL A 1 81 ? -10.217 -0.902 26.099 1.00 91.81 81 VAL A O 1
ATOM 691 N N . ALA A 1 82 ? -9.691 -1.227 28.260 1.00 93.19 82 ALA A N 1
ATOM 692 C CA . ALA A 1 82 ? -11.038 -1.572 28.674 1.00 93.19 82 ALA A CA 1
ATOM 693 C C . ALA A 1 82 ? -11.830 -0.290 28.956 1.00 93.19 82 ALA A C 1
ATOM 695 O O . ALA A 1 82 ? -11.387 0.573 29.720 1.00 93.19 82 ALA A O 1
ATOM 696 N N . VAL A 1 83 ? -12.998 -0.179 28.333 1.00 92.56 83 VAL A N 1
ATOM 697 C CA . VAL A 1 83 ? -13.997 0.860 28.570 1.00 92.56 83 VAL A CA 1
ATOM 698 C C . VAL A 1 83 ? -15.012 0.283 29.544 1.00 92.56 83 VAL A C 1
ATOM 700 O O . VAL A 1 83 ? -15.679 -0.714 29.252 1.00 92.56 83 VAL A O 1
ATOM 703 N N . PHE A 1 84 ? -15.068 0.871 30.733 1.00 93.44 84 PHE A N 1
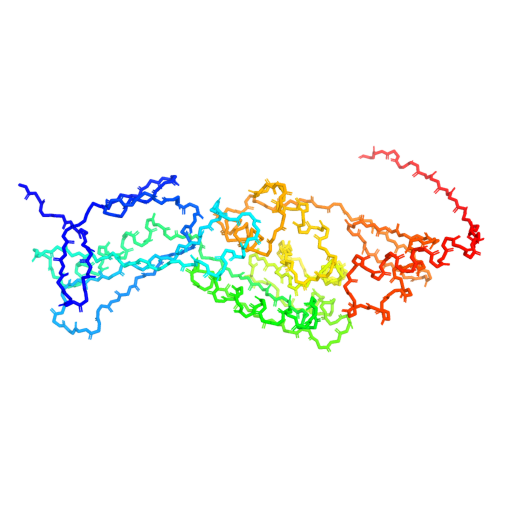ATOM 704 C CA . PHE A 1 84 ? -15.908 0.378 31.810 1.00 93.44 84 PHE A CA 1
ATOM 705 C C . PHE A 1 84 ? -16.300 1.503 32.754 1.00 93.44 84 PHE A C 1
ATOM 707 O O . PHE A 1 84 ? -15.443 2.162 33.341 1.00 93.44 84 PHE A O 1
ATOM 714 N N . ASP A 1 85 ? -17.600 1.656 32.939 1.00 90.44 85 ASP A N 1
ATOM 715 C CA . ASP A 1 85 ? -18.199 2.422 34.017 1.00 90.44 85 ASP A CA 1
ATOM 716 C C . ASP A 1 85 ? -19.088 1.475 34.833 1.00 90.44 85 ASP A C 1
ATOM 718 O O . ASP A 1 85 ? -19.978 0.810 34.289 1.00 90.44 85 ASP A O 1
ATOM 722 N N . LYS A 1 86 ? -18.835 1.382 36.144 1.00 89.31 86 LYS A N 1
ATOM 723 C CA . LYS A 1 86 ? -19.561 0.461 37.032 1.00 89.31 86 LYS A CA 1
ATOM 724 C C . LYS A 1 86 ? -21.040 0.812 37.180 1.00 89.31 86 LYS A C 1
ATOM 726 O O . LYS A 1 86 ? -21.826 -0.056 37.564 1.00 89.31 86 LYS A O 1
ATOM 731 N N . PHE A 1 87 ? -21.404 2.068 36.924 1.00 91.38 87 PHE A N 1
ATOM 732 C CA . PHE A 1 87 ? -22.777 2.554 37.024 1.00 91.38 87 PHE A CA 1
ATOM 733 C C . PHE A 1 87 ? -23.577 2.306 35.745 1.00 91.38 87 PHE A C 1
ATOM 735 O O . PHE A 1 87 ? -24.791 2.488 35.749 1.00 91.38 87 PHE A O 1
ATOM 742 N N . LYS A 1 88 ? -22.913 1.865 34.673 1.00 91.69 88 LYS A N 1
ATOM 743 C CA . LYS A 1 88 ? -23.524 1.577 33.381 1.00 91.69 88 LYS A CA 1
ATOM 744 C C . LYS A 1 88 ? -23.794 0.090 33.197 1.00 91.69 88 LYS A C 1
ATOM 746 O O . LYS A 1 88 ? -23.107 -0.787 33.735 1.00 91.69 88 LYS A O 1
ATOM 751 N N . SER A 1 89 ? -24.818 -0.201 32.411 1.00 92.81 89 SER A N 1
ATOM 752 C CA . SER A 1 89 ? -25.056 -1.529 31.865 1.00 92.81 89 SER A CA 1
ATOM 753 C C . SER A 1 89 ? -23.950 -1.920 30.877 1.00 92.81 89 SER A C 1
ATOM 755 O O . SER A 1 89 ? -23.171 -1.095 30.398 1.00 92.81 89 SER A O 1
ATOM 757 N N . ARG A 1 90 ? -23.890 -3.214 30.549 1.00 92.50 90 ARG A N 1
ATOM 758 C CA . ARG A 1 90 ? -22.977 -3.734 29.525 1.00 92.50 90 ARG A CA 1
ATOM 759 C C . ARG A 1 90 ? -23.180 -3.030 28.178 1.00 92.50 90 ARG A C 1
ATOM 761 O O . ARG A 1 90 ? -22.207 -2.605 27.571 1.00 92.50 90 ARG A O 1
ATOM 768 N N . GLN A 1 91 ? -24.435 -2.875 27.758 1.00 92.50 91 GLN A N 1
ATOM 769 C CA . GLN A 1 91 ? -24.784 -2.246 26.486 1.00 92.50 91 GLN A CA 1
ATOM 770 C C . GLN A 1 91 ? -24.326 -0.783 26.433 1.00 92.50 91 GLN A C 1
ATOM 772 O O . GLN A 1 91 ? -23.720 -0.362 25.456 1.00 92.50 91 GLN A O 1
ATOM 777 N N . GLU A 1 92 ? -24.519 -0.022 27.510 1.00 93.81 92 GLU A N 1
ATOM 778 C CA . GLU A 1 92 ? -24.056 1.370 27.575 1.00 93.81 92 GLU A CA 1
ATOM 779 C C . GLU A 1 92 ? -22.520 1.487 27.532 1.00 93.81 92 GLU A C 1
ATOM 781 O O . GLU A 1 92 ? -21.987 2.427 26.941 1.00 93.81 92 GLU A O 1
ATOM 786 N N . ASN A 1 93 ? -21.790 0.537 28.128 1.00 92.75 93 ASN A N 1
ATOM 787 C CA . ASN A 1 93 ? -20.326 0.489 28.035 1.00 92.75 93 ASN A CA 1
ATOM 788 C C . ASN A 1 93 ? -19.844 0.108 26.621 1.00 92.75 93 ASN A C 1
ATOM 790 O O . ASN A 1 93 ? -18.836 0.643 26.156 1.00 92.75 93 ASN A O 1
ATOM 794 N N . GLU A 1 94 ? -20.560 -0.780 25.926 1.00 93.62 94 GLU A N 1
ATOM 795 C CA . GLU A 1 94 ? -20.309 -1.111 24.515 1.00 93.62 94 GLU A CA 1
ATOM 796 C C . GLU A 1 94 ? -20.569 0.101 23.603 1.00 93.62 94 GLU A C 1
ATOM 798 O O . GLU A 1 94 ? -19.735 0.424 22.758 1.00 93.62 94 GLU A O 1
ATOM 803 N N . GLU A 1 95 ? -21.663 0.836 23.814 1.00 93.06 95 GLU A N 1
ATOM 804 C CA . GLU A 1 95 ? -21.966 2.075 23.081 1.00 93.06 95 GLU A CA 1
ATOM 805 C C . GLU A 1 95 ? -20.920 3.168 23.323 1.00 93.06 95 GLU A C 1
ATOM 807 O O . GLU A 1 95 ? -20.546 3.901 22.406 1.00 93.06 95 GLU A O 1
ATOM 812 N N . ASP A 1 96 ? -20.421 3.288 24.551 1.00 91.75 96 ASP A N 1
ATOM 813 C CA . ASP A 1 96 ? -19.349 4.219 24.889 1.00 91.75 96 ASP A CA 1
ATOM 814 C C . ASP A 1 96 ? -18.025 3.867 24.201 1.00 91.75 96 ASP A C 1
ATOM 816 O O . ASP A 1 96 ? -17.307 4.768 23.753 1.00 91.75 96 ASP A O 1
ATOM 820 N N . ALA A 1 97 ? -17.699 2.574 24.115 1.00 92.00 97 ALA A N 1
ATOM 821 C CA . ALA A 1 97 ? -16.539 2.098 23.373 1.00 92.00 97 ALA A CA 1
ATOM 822 C C . ALA A 1 97 ? -16.697 2.374 21.874 1.00 92.00 97 ALA A C 1
ATOM 824 O O . ALA A 1 97 ? -15.756 2.855 21.248 1.00 92.00 97 ALA A O 1
ATOM 825 N N . GLU A 1 98 ? -17.889 2.162 21.317 1.00 92.31 98 GLU A N 1
ATOM 826 C CA . GLU A 1 98 ? -18.192 2.440 19.911 1.00 92.31 98 GLU A CA 1
ATOM 827 C C . GLU A 1 98 ? -18.139 3.942 19.592 1.00 92.31 98 GLU A C 1
ATOM 829 O O . GLU A 1 98 ? -17.597 4.349 18.566 1.00 92.31 98 GLU A O 1
ATOM 834 N N . LYS A 1 99 ? -18.634 4.807 20.485 1.00 90.56 99 LYS A N 1
ATOM 835 C CA . LYS A 1 99 ? -18.507 6.269 20.341 1.00 90.56 99 LYS A CA 1
ATOM 836 C C . LYS A 1 99 ? -17.045 6.706 20.320 1.00 90.56 99 LYS A C 1
ATOM 838 O O . LYS A 1 99 ? -16.661 7.503 19.467 1.00 90.56 99 LYS A O 1
ATOM 843 N N . LEU A 1 100 ? -16.229 6.161 21.224 1.00 88.44 100 LEU A N 1
ATOM 844 C CA . LEU A 1 100 ? -14.794 6.434 21.256 1.00 88.44 100 LEU A CA 1
ATOM 845 C C . LEU A 1 100 ? -14.074 5.851 20.034 1.00 88.44 100 LEU A C 1
ATOM 847 O O . LEU A 1 100 ? -13.158 6.480 19.515 1.00 88.44 100 LEU A O 1
ATOM 851 N N . LEU A 1 101 ? -14.493 4.679 19.549 1.00 89.44 101 LEU A N 1
ATOM 852 C CA . LEU A 1 101 ? -13.992 4.104 18.306 1.00 89.44 101 LEU A CA 1
ATOM 853 C C . LEU A 1 101 ? -14.273 5.053 17.134 1.00 89.44 101 LEU A C 1
ATOM 855 O O . LEU A 1 101 ? -13.357 5.400 16.399 1.00 89.44 101 LEU A O 1
ATOM 859 N N . ASN A 1 102 ? -15.504 5.535 16.994 1.00 86.81 102 ASN A N 1
ATOM 860 C CA . ASN A 1 102 ? -15.876 6.435 15.904 1.00 86.81 102 ASN A CA 1
ATOM 861 C C . ASN A 1 102 ? -15.121 7.772 15.947 1.00 86.81 102 ASN A C 1
ATOM 863 O O . ASN A 1 102 ? -14.835 8.335 14.893 1.00 86.81 102 ASN A O 1
ATOM 867 N N . SER A 1 103 ? -14.733 8.260 17.132 1.00 83.00 103 SER A N 1
ATOM 868 C CA . SER A 1 103 ? -13.924 9.481 17.252 1.00 83.00 103 SER A CA 1
ATOM 869 C C . SER A 1 103 ? -12.443 9.288 16.905 1.00 83.00 103 SER A C 1
ATOM 871 O O . SER A 1 103 ? -11.706 10.268 16.839 1.00 83.00 103 SER A O 1
ATOM 873 N N . ILE A 1 104 ? -11.974 8.047 16.731 1.00 81.06 104 ILE A N 1
ATOM 874 C CA . ILE A 1 104 ? -10.555 7.732 16.470 1.00 81.06 104 ILE A CA 1
ATOM 875 C C . ILE A 1 104 ? -10.343 6.941 15.184 1.00 81.06 104 ILE A C 1
ATOM 877 O O . ILE A 1 104 ? -9.215 6.883 14.691 1.00 81.06 104 ILE A O 1
ATOM 881 N N . THR A 1 105 ? -11.381 6.299 14.651 1.00 76.88 105 THR A N 1
ATOM 882 C CA . THR A 1 105 ? -11.300 5.538 13.409 1.00 76.88 105 THR A CA 1
ATOM 883 C C . THR A 1 105 ? -11.123 6.443 12.210 1.00 76.88 105 THR A C 1
ATOM 885 O O . THR A 1 105 ? -11.681 7.531 12.123 1.00 76.88 105 THR A O 1
ATOM 888 N N . ARG A 1 106 ? -10.346 5.935 11.260 1.00 75.75 106 ARG A N 1
ATOM 889 C CA . ARG A 1 106 ? -10.052 6.583 9.986 1.00 75.75 106 ARG A CA 1
ATOM 890 C C . ARG A 1 106 ? -11.200 6.364 8.995 1.00 75.75 106 ARG A C 1
ATOM 892 O O . ARG A 1 106 ? -11.974 5.418 9.182 1.00 75.75 106 ARG A O 1
ATOM 899 N N . PRO A 1 107 ? -11.300 7.181 7.929 1.00 76.06 107 PRO A N 1
ATOM 900 C CA . PRO A 1 107 ? -12.222 6.925 6.831 1.00 76.06 107 PRO A CA 1
ATOM 901 C C . PRO A 1 107 ? -12.093 5.489 6.314 1.00 76.06 107 PRO A C 1
ATOM 903 O O . PRO A 1 107 ? -10.991 4.965 6.136 1.00 76.06 107 PRO A O 1
ATOM 906 N N . LYS A 1 108 ? -13.233 4.839 6.072 1.00 83.06 108 LYS A N 1
ATOM 907 C CA . LYS A 1 108 ? -13.252 3.486 5.512 1.00 83.06 108 LYS A CA 1
ATOM 908 C C . LYS A 1 108 ? -12.867 3.562 4.040 1.00 83.06 108 LYS A C 1
ATOM 910 O O . LYS A 1 108 ? -13.648 4.047 3.229 1.00 83.06 108 LYS A O 1
ATOM 915 N N . LYS A 1 109 ? -11.681 3.054 3.714 1.00 91.44 109 LYS A N 1
ATOM 916 C CA . LYS A 1 109 ? -11.171 2.954 2.344 1.00 91.44 109 LYS A CA 1
ATOM 917 C C . LYS A 1 109 ? -11.166 1.504 1.858 1.00 91.44 109 LYS A C 1
ATOM 919 O O . LYS A 1 109 ? -11.136 0.550 2.652 1.00 91.44 109 LYS A O 1
ATOM 924 N N . LYS A 1 110 ? -11.194 1.328 0.541 1.00 95.06 110 LYS A N 1
ATOM 925 C CA . LYS A 1 110 ? -11.122 0.038 -0.143 1.00 95.06 110 LYS A CA 1
ATOM 926 C C . LYS A 1 110 ? -10.027 0.064 -1.200 1.00 95.06 110 LYS A C 1
ATOM 928 O O . LYS A 1 110 ? -10.095 0.824 -2.156 1.00 95.06 110 LYS A O 1
ATOM 933 N N . LEU A 1 111 ? -9.029 -0.805 -1.068 1.00 96.56 111 LEU A N 1
ATOM 934 C CA . LEU A 1 111 ? -7.874 -0.828 -1.974 1.00 96.56 111 LEU A CA 1
ATOM 935 C C . LEU A 1 111 ? -7.878 -2.069 -2.870 1.00 96.56 111 LEU A C 1
ATOM 937 O O . LEU A 1 111 ? -8.192 -3.178 -2.426 1.00 96.56 111 LEU A O 1
ATOM 941 N N . PHE A 1 112 ? -7.500 -1.901 -4.133 1.00 98.19 112 PHE A N 1
ATOM 942 C CA . PHE A 1 112 ? -7.269 -3.012 -5.052 1.00 98.19 112 PHE A CA 1
ATOM 943 C C . PHE A 1 112 ? -5.770 -3.289 -5.115 1.00 98.19 112 PHE A C 1
ATOM 945 O O . PHE A 1 112 ? -5.002 -2.407 -5.467 1.00 98.19 112 PHE A O 1
ATOM 952 N N . ILE A 1 113 ? -5.325 -4.493 -4.773 1.00 98.56 113 ILE A N 1
ATOM 953 C CA . ILE A 1 113 ? -3.909 -4.855 -4.693 1.00 98.56 113 ILE A CA 1
ATOM 954 C C . ILE A 1 113 ? -3.563 -5.796 -5.844 1.00 98.56 113 ILE A C 1
ATOM 956 O O . ILE A 1 113 ? -4.078 -6.911 -5.907 1.00 98.56 113 ILE A O 1
ATOM 960 N N . ILE A 1 114 ? -2.628 -5.392 -6.702 1.00 98.56 114 ILE A N 1
ATOM 961 C CA . ILE A 1 114 ? -1.983 -6.254 -7.698 1.00 98.56 114 ILE A CA 1
ATOM 962 C C . ILE A 1 114 ? -0.578 -6.594 -7.204 1.00 98.56 114 ILE A C 1
ATOM 964 O O . ILE A 1 114 ? 0.234 -5.712 -6.920 1.00 98.56 114 ILE A O 1
ATOM 968 N N . VAL A 1 115 ? -0.255 -7.882 -7.113 1.00 98.31 115 VAL A N 1
ATOM 969 C CA . VAL A 1 115 ? 1.070 -8.351 -6.683 1.00 98.31 115 VAL A CA 1
ATOM 970 C C . VAL A 1 115 ? 1.688 -9.273 -7.721 1.00 98.31 115 VAL A C 1
ATOM 972 O O . VAL A 1 115 ? 1.054 -10.225 -8.166 1.00 98.31 115 VAL A O 1
ATOM 975 N N . ASN A 1 116 ? 2.974 -9.065 -8.014 1.00 97.06 116 ASN A N 1
ATOM 976 C CA . ASN A 1 116 ? 3.793 -10.100 -8.638 1.00 97.06 116 ASN A CA 1
ATOM 977 C C . ASN A 1 116 ? 4.438 -10.961 -7.535 1.00 97.06 116 ASN A C 1
ATOM 979 O O . ASN A 1 116 ? 5.363 -10.487 -6.856 1.00 97.06 116 ASN A O 1
ATOM 983 N N . PRO A 1 117 ? 4.003 -12.225 -7.345 1.00 95.19 117 PRO A N 1
ATOM 984 C CA . PRO A 1 117 ? 4.474 -13.058 -6.241 1.00 95.19 117 PRO A CA 1
ATOM 985 C C . PRO A 1 117 ? 5.968 -13.407 -6.336 1.00 95.19 117 PRO A C 1
ATOM 987 O O . PRO A 1 117 ? 6.600 -13.672 -5.309 1.00 95.19 117 PRO A O 1
ATOM 990 N N . PHE A 1 118 ? 6.558 -13.344 -7.533 1.00 91.06 118 PHE A N 1
ATOM 991 C CA . PHE A 1 118 ? 7.960 -13.678 -7.796 1.00 91.06 118 PHE A CA 1
ATOM 992 C C . PHE A 1 118 ? 8.932 -12.506 -7.566 1.00 91.06 118 PHE A C 1
ATOM 994 O O . PHE A 1 118 ? 10.152 -12.689 -7.617 1.00 91.06 118 PHE A O 1
ATOM 1001 N N . SER A 1 119 ? 8.419 -11.317 -7.241 1.00 87.25 119 SER A N 1
ATOM 1002 C CA . SER A 1 119 ? 9.217 -10.113 -6.967 1.00 87.25 119 SER A CA 1
ATOM 1003 C C . SER A 1 119 ? 10.185 -10.286 -5.788 1.00 87.25 119 SER A C 1
ATOM 1005 O O . SER A 1 119 ? 9.910 -11.035 -4.846 1.00 87.25 119 SER A O 1
ATOM 1007 N N . GLY A 1 120 ? 11.325 -9.583 -5.832 1.00 78.94 120 GLY A N 1
ATOM 1008 C CA . GLY A 1 120 ? 12.215 -9.401 -4.674 1.00 78.94 120 GLY A CA 1
ATOM 1009 C C . GLY A 1 120 ? 12.721 -10.701 -4.056 1.00 78.94 120 GLY A C 1
ATOM 1010 O O . GLY A 1 120 ? 12.570 -10.913 -2.855 1.00 78.94 120 GLY A O 1
ATOM 1011 N N . ARG A 1 121 ? 13.297 -11.589 -4.879 1.00 83.62 121 ARG A N 1
ATOM 1012 C CA . ARG A 1 121 ? 13.686 -12.961 -4.489 1.00 83.62 121 ARG A CA 1
ATOM 1013 C C . ARG A 1 121 ? 12.481 -13.794 -4.016 1.00 83.62 121 ARG A C 1
ATOM 1015 O O . ARG A 1 121 ? 12.563 -14.475 -2.997 1.00 83.62 121 ARG A O 1
ATOM 1022 N N . LYS A 1 122 ? 11.363 -13.731 -4.756 1.00 86.94 122 LYS A N 1
ATOM 1023 C CA . LYS A 1 122 ? 10.110 -14.464 -4.476 1.00 86.94 122 LYS A CA 1
ATOM 1024 C C . LYS A 1 122 ? 9.480 -14.133 -3.113 1.00 86.94 122 LYS A C 1
ATOM 1026 O O . LYS A 1 122 ? 8.835 -14.974 -2.488 1.00 86.94 122 LYS A O 1
ATOM 1031 N N . LYS A 1 123 ? 9.678 -12.901 -2.632 1.00 88.88 123 LYS A N 1
ATOM 1032 C CA . LYS A 1 123 ? 9.077 -12.392 -1.387 1.00 88.88 123 LYS A CA 1
ATOM 1033 C C . LYS A 1 123 ? 7.796 -11.592 -1.626 1.00 88.88 123 LYS A C 1
ATOM 1035 O O . LYS A 1 123 ? 7.068 -11.366 -0.662 1.00 88.88 123 LYS A O 1
ATOM 1040 N N . GLY A 1 124 ? 7.500 -11.207 -2.872 1.00 91.88 124 GLY A N 1
ATOM 1041 C CA . GLY A 1 124 ? 6.346 -10.371 -3.228 1.00 91.88 124 GLY A CA 1
ATOM 1042 C C . GLY A 1 124 ? 5.019 -10.874 -2.656 1.00 91.88 124 GLY A C 1
ATOM 1043 O O . GLY A 1 124 ? 4.315 -10.113 -2.002 1.00 91.88 124 GLY A O 1
ATOM 1044 N N . GLY A 1 125 ? 4.728 -12.174 -2.791 1.00 95.00 125 GLY A N 1
ATOM 1045 C CA . GLY A 1 125 ? 3.494 -12.763 -2.252 1.00 95.00 125 GLY A CA 1
ATOM 1046 C C . GLY A 1 125 ? 3.381 -12.628 -0.729 1.00 95.00 125 GLY A C 1
ATOM 1047 O O . GLY A 1 125 ? 2.380 -12.130 -0.228 1.00 95.00 125 GLY A O 1
ATOM 1048 N N . LYS A 1 126 ? 4.452 -12.966 0.006 1.00 93.31 126 LYS A N 1
ATOM 1049 C CA . LYS A 1 126 ? 4.496 -12.828 1.474 1.00 93.31 126 LYS A CA 1
ATOM 1050 C C . LYS A 1 126 ? 4.343 -11.373 1.925 1.00 93.31 126 LYS A C 1
ATOM 1052 O O . LYS A 1 126 ? 3.732 -11.114 2.958 1.00 93.31 126 LYS A O 1
ATOM 1057 N N . ILE A 1 127 ? 4.919 -10.432 1.174 1.00 92.88 127 ILE A N 1
ATOM 1058 C CA . ILE A 1 127 ? 4.786 -8.997 1.449 1.00 92.88 127 ILE A CA 1
ATOM 1059 C C . ILE A 1 127 ? 3.338 -8.548 1.238 1.00 92.88 127 ILE A C 1
ATOM 1061 O O . ILE A 1 127 ? 2.804 -7.862 2.105 1.00 92.88 127 ILE A O 1
ATOM 1065 N N . ALA A 1 128 ? 2.690 -8.967 0.150 1.00 95.69 128 ALA A N 1
ATOM 1066 C CA . ALA A 1 128 ? 1.298 -8.617 -0.124 1.00 95.69 128 ALA A CA 1
ATOM 1067 C C . ALA A 1 128 ? 0.333 -9.209 0.915 1.00 95.69 128 ALA A C 1
ATOM 1069 O O . ALA A 1 128 ? -0.535 -8.494 1.407 1.00 95.69 128 ALA A O 1
ATOM 1070 N N . ASP A 1 129 ? 0.535 -10.464 1.331 1.00 95.06 129 ASP A N 1
ATOM 1071 C CA . ASP A 1 129 ? -0.266 -11.082 2.397 1.00 95.06 129 ASP A CA 1
ATOM 1072 C C . ASP A 1 129 ? -0.101 -10.322 3.728 1.00 95.06 129 ASP A C 1
ATOM 1074 O O . ASP A 1 129 ? -1.057 -10.138 4.485 1.00 95.06 129 ASP A O 1
ATOM 1078 N N . LYS A 1 130 ? 1.117 -9.850 4.026 1.00 91.75 130 LYS A N 1
ATOM 1079 C CA . LYS A 1 130 ? 1.396 -9.039 5.219 1.00 91.75 130 LYS A CA 1
ATOM 1080 C C . LYS A 1 130 ? 0.747 -7.659 5.138 1.00 91.75 130 LYS A C 1
ATOM 1082 O O . LYS A 1 130 ? 0.148 -7.221 6.115 1.00 91.75 130 LYS A O 1
ATOM 1087 N N . LEU A 1 131 ? 0.857 -6.998 3.988 1.00 93.00 131 LEU A N 1
ATOM 1088 C CA . LEU A 1 131 ? 0.216 -5.716 3.710 1.00 93.00 131 LEU A CA 1
ATOM 1089 C C . LEU A 1 131 ? -1.302 -5.824 3.876 1.00 93.00 131 LEU A C 1
ATOM 1091 O O . LEU A 1 131 ? -1.877 -5.026 4.605 1.00 93.00 131 LEU A O 1
ATOM 1095 N N . SER A 1 132 ? -1.930 -6.836 3.272 1.00 95.38 132 SER A N 1
ATOM 1096 C CA . SER A 1 132 ? -3.378 -7.065 3.363 1.00 95.38 132 SER A CA 1
ATOM 1097 C C . SER A 1 132 ? -3.852 -7.152 4.818 1.00 95.38 132 SER A C 1
ATOM 1099 O O . SER A 1 132 ? -4.825 -6.495 5.184 1.00 95.38 132 SER A O 1
ATOM 1101 N N . LYS A 1 133 ? -3.113 -7.868 5.680 1.00 92.44 133 LYS A N 1
ATOM 1102 C CA . LYS A 1 133 ? -3.402 -7.938 7.123 1.00 92.44 133 LYS A CA 1
ATOM 1103 C C . LYS A 1 133 ? -3.276 -6.583 7.818 1.00 92.44 133 LYS A C 1
ATOM 1105 O O . LYS A 1 133 ? -4.150 -6.235 8.599 1.00 92.44 133 LYS A O 1
ATOM 1110 N N . ILE A 1 134 ? -2.217 -5.823 7.534 1.00 91.31 134 ILE A N 1
ATOM 1111 C CA . ILE A 1 134 ? -2.010 -4.495 8.137 1.00 91.31 134 ILE A CA 1
ATOM 1112 C C . ILE A 1 134 ? -3.123 -3.529 7.717 1.00 91.31 134 ILE A C 1
ATOM 1114 O O . ILE A 1 134 ? -3.609 -2.772 8.548 1.00 91.31 134 ILE A O 1
ATOM 1118 N N . LEU A 1 135 ? -3.555 -3.579 6.455 1.00 92.44 135 LEU A N 1
ATOM 1119 C CA . LEU A 1 135 ? -4.667 -2.767 5.962 1.00 92.44 135 LEU A CA 1
ATOM 1120 C C . LEU A 1 135 ? -5.974 -3.116 6.684 1.00 92.44 135 LEU A C 1
ATOM 1122 O O . LEU A 1 135 ? -6.658 -2.212 7.147 1.00 92.44 135 LEU A O 1
ATOM 1126 N N . VAL A 1 136 ? -6.275 -4.406 6.874 1.00 92.75 136 VAL A N 1
ATOM 1127 C CA . VAL A 1 136 ? -7.455 -4.835 7.649 1.00 92.75 136 VAL A CA 1
ATOM 1128 C C . VAL A 1 136 ? -7.392 -4.328 9.091 1.00 92.75 136 VAL A C 1
ATOM 1130 O O . VAL A 1 136 ? -8.392 -3.836 9.600 1.00 92.75 136 VAL A O 1
ATOM 1133 N N . GLU A 1 137 ? -6.224 -4.399 9.733 1.00 90.56 137 GLU A N 1
ATOM 1134 C CA . GLU A 1 137 ? -6.007 -3.842 11.079 1.00 90.56 137 GLU A CA 1
ATOM 1135 C C . GLU A 1 137 ? -6.134 -2.317 11.126 1.00 90.56 137 GLU A C 1
ATOM 1137 O O . GLU A 1 137 ? -6.418 -1.761 12.182 1.00 90.56 137 GLU A O 1
ATOM 1142 N N . ALA A 1 138 ? -5.924 -1.642 9.996 1.00 89.31 138 ALA A N 1
ATOM 1143 C CA . ALA A 1 138 ? -6.122 -0.208 9.838 1.00 89.31 138 ALA A CA 1
ATOM 1144 C C . ALA A 1 138 ? -7.569 0.175 9.476 1.00 89.31 138 ALA A C 1
ATOM 1146 O O . ALA A 1 138 ? -7.843 1.347 9.229 1.00 89.31 138 ALA A O 1
ATOM 1147 N N . GLY A 1 139 ? -8.496 -0.789 9.423 1.00 89.38 139 GLY A N 1
ATOM 1148 C CA . GLY A 1 139 ? -9.878 -0.563 8.988 1.00 89.38 139 GLY A CA 1
ATOM 1149 C C . GLY A 1 139 ? -10.038 -0.388 7.471 1.00 89.38 139 GLY A C 1
ATOM 1150 O O . GLY A 1 139 ? -11.095 0.036 7.009 1.00 89.38 139 GLY A O 1
ATOM 1151 N N . ILE A 1 140 ? -9.008 -0.726 6.691 1.00 92.50 140 ILE A N 1
ATOM 1152 C CA . ILE A 1 140 ? -8.967 -0.590 5.234 1.00 92.50 140 ILE A CA 1
ATOM 1153 C C . ILE A 1 140 ? -9.242 -1.951 4.587 1.00 92.50 140 ILE A C 1
ATOM 1155 O O . ILE A 1 140 ? -8.446 -2.897 4.655 1.00 92.50 140 ILE A O 1
ATOM 1159 N N . SER A 1 141 ? -10.382 -2.050 3.909 1.00 95.19 141 SER A N 1
ATOM 1160 C CA . SER A 1 141 ? -10.739 -3.249 3.150 1.00 95.19 141 SER A CA 1
ATOM 1161 C C . SER A 1 141 ? -9.886 -3.363 1.883 1.00 95.19 141 SER A C 1
ATOM 1163 O O . SER A 1 141 ? -9.431 -2.363 1.330 1.00 95.19 141 SER A O 1
ATOM 1165 N N . ASN A 1 142 ? -9.611 -4.580 1.415 1.00 97.31 142 ASN A N 1
ATOM 1166 C CA . ASN A 1 142 ? -8.809 -4.757 0.209 1.00 97.31 142 ASN A CA 1
ATOM 1167 C C . ASN A 1 142 ? -9.147 -6.032 -0.569 1.00 97.31 142 ASN A C 1
ATOM 1169 O O . ASN A 1 142 ? -9.532 -7.043 0.017 1.00 97.31 142 ASN A O 1
ATOM 1173 N N . LYS A 1 143 ? -8.982 -5.976 -1.896 1.00 98.19 143 LYS A N 1
ATOM 1174 C CA . LYS A 1 143 ? -9.001 -7.135 -2.805 1.00 98.19 143 LYS A CA 1
ATOM 1175 C C . LYS A 1 143 ? -7.578 -7.382 -3.290 1.00 98.19 143 LYS A C 1
ATOM 1177 O O . LYS A 1 143 ? -6.969 -6.470 -3.829 1.00 98.19 143 LYS A O 1
ATOM 1182 N N . LEU A 1 144 ? -7.053 -8.595 -3.121 1.00 98.38 144 LEU A N 1
ATOM 1183 C CA . LEU A 1 144 ? -5.694 -8.956 -3.536 1.00 98.38 144 LEU A CA 1
ATOM 1184 C C . LEU A 1 144 ? -5.726 -9.912 -4.731 1.00 98.38 144 LEU A C 1
ATOM 1186 O O . LEU A 1 144 ? -6.302 -10.995 -4.646 1.00 98.38 144 LEU A O 1
ATOM 1190 N N . VAL A 1 145 ? -5.058 -9.528 -5.819 1.00 98.38 145 VAL A N 1
ATOM 1191 C CA . VAL A 1 145 ? -4.919 -10.304 -7.058 1.00 98.38 145 VAL A CA 1
ATOM 1192 C C . VAL A 1 145 ? -3.442 -10.575 -7.341 1.00 98.38 145 VAL A C 1
ATOM 1194 O O . VAL A 1 145 ? -2.605 -9.670 -7.334 1.00 98.38 145 VAL A O 1
ATOM 1197 N N . LYS A 1 146 ? -3.109 -11.846 -7.583 1.00 98.38 146 LYS A N 1
ATOM 1198 C CA . LYS A 1 146 ? -1.746 -12.296 -7.897 1.00 98.38 146 LYS A CA 1
ATOM 1199 C C . LYS A 1 146 ? -1.572 -12.388 -9.409 1.00 98.38 146 LYS A C 1
ATOM 1201 O O . LYS A 1 146 ? -2.377 -13.033 -10.077 1.00 98.38 146 LYS A O 1
ATOM 1206 N N . THR A 1 147 ? -0.508 -11.794 -9.942 1.00 98.38 147 THR A N 1
ATOM 1207 C CA . THR A 1 147 ? -0.165 -11.968 -11.353 1.00 98.38 147 THR A CA 1
ATOM 1208 C C . THR A 1 147 ? 0.417 -13.360 -11.606 1.00 98.38 147 THR A C 1
ATOM 1210 O O . THR A 1 147 ? 0.997 -13.980 -10.710 1.00 98.38 147 THR A O 1
ATOM 1213 N N . THR A 1 148 ? 0.241 -13.867 -12.827 1.00 97.31 148 THR A N 1
ATOM 1214 C CA . THR A 1 148 ? 0.597 -15.242 -13.218 1.00 97.31 148 THR A CA 1
ATOM 1215 C C . THR A 1 148 ? 1.691 -15.267 -14.280 1.00 97.31 148 THR A C 1
ATOM 1217 O O . THR A 1 148 ? 2.457 -16.223 -14.343 1.00 97.31 148 THR A O 1
ATOM 1220 N N . HIS A 1 149 ? 1.801 -14.202 -15.074 1.00 96.31 149 HIS A N 1
ATOM 1221 C CA . HIS A 1 149 ? 2.762 -14.045 -16.157 1.00 96.31 149 HIS A CA 1
ATOM 1222 C C . HIS A 1 149 ? 3.077 -12.553 -16.372 1.00 96.31 149 HIS A C 1
ATOM 1224 O O . HIS A 1 149 ? 2.452 -11.690 -15.747 1.00 96.31 149 HIS A O 1
ATOM 1230 N N . GLY A 1 150 ? 4.090 -12.254 -17.191 1.00 95.19 150 GLY A N 1
ATOM 1231 C CA . GLY A 1 150 ? 4.414 -10.873 -17.568 1.00 95.19 150 GLY A CA 1
ATOM 1232 C C . GLY A 1 150 ? 3.318 -10.283 -18.453 1.00 95.19 150 GLY A C 1
ATOM 1233 O O . GLY A 1 150 ? 2.796 -10.995 -19.305 1.00 95.19 150 GLY A O 1
ATOM 1234 N N . GLY A 1 151 ? 2.963 -9.019 -18.227 1.00 96.88 151 GLY A N 1
ATOM 1235 C CA . GLY A 1 151 ? 1.836 -8.360 -18.898 1.00 96.88 151 GLY A CA 1
ATOM 1236 C C . GLY A 1 151 ? 0.482 -8.566 -18.211 1.00 96.88 151 GLY A C 1
ATOM 1237 O O . GLY A 1 151 ? -0.444 -7.802 -18.459 1.00 96.88 151 GLY A O 1
ATOM 1238 N N . HIS A 1 152 ? 0.351 -9.511 -17.273 1.00 98.44 152 HIS A N 1
ATOM 1239 C CA . HIS A 1 152 ? -0.935 -9.754 -16.610 1.00 98.44 152 HIS A CA 1
ATOM 1240 C C . HIS A 1 152 ? -1.428 -8.545 -15.799 1.00 98.44 152 HIS A C 1
ATOM 1242 O O . HIS A 1 152 ? -2.632 -8.343 -15.668 1.00 98.44 152 HIS A O 1
ATOM 1248 N N . ALA A 1 153 ? -0.534 -7.725 -15.228 1.00 98.38 153 ALA A N 1
ATOM 1249 C CA . ALA A 1 153 ? -0.987 -6.524 -14.523 1.00 98.38 153 ALA A CA 1
ATOM 1250 C C . ALA A 1 153 ? -1.509 -5.456 -15.487 1.00 98.38 153 ALA A C 1
ATOM 1252 O O . ALA A 1 153 ? -2.419 -4.719 -15.118 1.00 98.38 153 ALA A O 1
ATOM 1253 N N . GLU A 1 154 ? -0.963 -5.398 -16.703 1.00 98.19 154 GLU A N 1
ATOM 1254 C CA . GLU A 1 154 ? -1.457 -4.542 -17.783 1.00 98.19 154 GLU A CA 1
ATOM 1255 C C . GLU A 1 154 ? -2.861 -4.986 -18.212 1.00 98.19 154 GLU A C 1
ATOM 1257 O O . GLU A 1 154 ? -3.760 -4.153 -18.299 1.00 98.19 154 GLU A O 1
ATOM 1262 N N . GLU A 1 155 ? -3.079 -6.294 -18.377 1.00 98.12 155 GLU A N 1
ATOM 1263 C CA . GLU A 1 155 ? -4.397 -6.876 -18.669 1.00 98.12 155 GLU A CA 1
ATOM 1264 C C . GLU A 1 155 ? -5.420 -6.542 -17.575 1.00 98.12 155 GLU A C 1
ATOM 1266 O O . GLU A 1 155 ? -6.461 -5.957 -17.871 1.00 98.12 155 GLU A O 1
ATOM 1271 N N . ILE A 1 156 ? -5.098 -6.822 -16.304 1.00 97.94 156 ILE A N 1
ATOM 1272 C CA . ILE A 1 156 ? -5.969 -6.501 -15.159 1.00 97.94 156 ILE A CA 1
ATOM 1273 C C . ILE A 1 156 ? -6.276 -5.001 -15.134 1.00 97.94 156 ILE A C 1
ATOM 1275 O O . ILE A 1 156 ? -7.437 -4.608 -15.024 1.00 97.94 156 ILE A O 1
ATOM 1279 N N . ALA A 1 157 ? -5.248 -4.156 -15.249 1.00 97.69 157 ALA A N 1
ATOM 1280 C CA . ALA A 1 157 ? -5.411 -2.709 -15.245 1.00 97.69 157 ALA A CA 1
ATOM 1281 C C . ALA A 1 157 ? -6.248 -2.215 -16.428 1.00 97.69 157 ALA A C 1
ATOM 1283 O O . ALA A 1 157 ? -6.941 -1.216 -16.287 1.00 97.69 157 ALA A O 1
ATOM 1284 N N . LYS A 1 158 ? -6.250 -2.909 -17.566 1.00 96.81 158 LYS A N 1
ATOM 1285 C CA . LYS A 1 158 ? -7.065 -2.561 -18.732 1.00 96.81 158 LYS A CA 1
ATOM 1286 C C . LYS A 1 158 ? -8.530 -2.986 -18.598 1.00 96.81 158 LYS A C 1
ATOM 1288 O O . LYS A 1 158 ? -9.404 -2.252 -19.051 1.00 96.81 158 LYS A O 1
ATOM 1293 N N . THR A 1 159 ? -8.820 -4.140 -17.994 1.00 95.69 159 THR A N 1
ATOM 1294 C CA . THR A 1 159 ? -10.161 -4.757 -18.077 1.00 95.69 159 THR A CA 1
ATOM 1295 C C . THR A 1 159 ? -10.964 -4.754 -16.778 1.00 95.69 159 THR A C 1
ATOM 1297 O O . THR A 1 159 ? -12.193 -4.747 -16.827 1.00 95.69 159 THR A O 1
ATOM 1300 N N . GLU A 1 160 ? -10.317 -4.777 -15.612 1.00 96.31 160 GLU A N 1
ATOM 1301 C CA . GLU A 1 160 ? -11.006 -4.871 -14.315 1.00 96.31 160 GLU A CA 1
ATOM 1302 C C . GLU A 1 160 ? -11.797 -3.588 -14.015 1.00 96.31 160 GLU A C 1
ATOM 1304 O O . GLU A 1 160 ? -11.350 -2.499 -14.361 1.00 96.31 160 GLU A O 1
ATOM 1309 N N . SER A 1 161 ? -12.956 -3.675 -13.354 1.00 95.31 161 SER A N 1
ATOM 1310 C CA . SER A 1 161 ? -13.653 -2.482 -12.845 1.00 95.31 161 SER A CA 1
ATOM 1311 C C . SER A 1 161 ? -13.047 -2.048 -11.513 1.00 95.31 161 SER A C 1
ATOM 1313 O O . SER A 1 161 ? -12.997 -2.839 -10.567 1.00 95.31 161 SER A O 1
ATOM 1315 N N . PHE A 1 162 ? -12.648 -0.783 -11.417 1.00 96.44 162 PHE A N 1
ATOM 1316 C CA . PHE A 1 162 ? -12.110 -0.195 -10.189 1.00 96.44 162 PHE A CA 1
ATOM 1317 C C . PHE A 1 162 ? -13.120 0.695 -9.454 1.00 96.44 162 PHE A C 1
ATOM 1319 O O . PHE A 1 162 ? -12.802 1.267 -8.415 1.00 96.44 162 PHE A O 1
ATOM 1326 N N . THR A 1 163 ? -14.368 0.741 -9.923 1.00 95.38 163 THR A N 1
ATOM 1327 C CA . THR A 1 163 ? -15.486 1.394 -9.234 1.00 95.38 163 THR A CA 1
ATOM 1328 C C . THR A 1 163 ? -15.560 1.000 -7.754 1.00 95.38 163 THR A C 1
ATOM 1330 O O . THR A 1 163 ? -15.655 -0.179 -7.400 1.00 95.38 163 THR A O 1
ATOM 1333 N N . GLY A 1 164 ? -15.535 2.007 -6.880 1.00 93.62 164 GLY A N 1
ATOM 1334 C CA . GLY A 1 164 ? -15.600 1.828 -5.428 1.00 93.62 164 GLY A CA 1
ATOM 1335 C C . GLY A 1 164 ? -14.284 1.401 -4.773 1.00 93.62 164 GLY A C 1
ATOM 1336 O O . GLY A 1 164 ? -14.307 1.021 -3.603 1.00 93.62 164 GLY A O 1
ATOM 1337 N N . TYR A 1 165 ? -13.162 1.424 -5.498 1.00 95.56 165 TYR A N 1
ATOM 1338 C CA . TYR A 1 165 ? -11.824 1.361 -4.915 1.00 95.56 165 TYR A CA 1
ATOM 1339 C C . TYR A 1 165 ? -11.205 2.758 -4.865 1.00 95.56 165 TYR A C 1
ATOM 1341 O O . TYR A 1 165 ? -11.291 3.515 -5.824 1.00 95.56 165 TYR A O 1
ATOM 1349 N N . ASP A 1 166 ? -10.540 3.068 -3.758 1.00 94.19 166 ASP A N 1
ATOM 1350 C CA . ASP A 1 166 ? -9.909 4.366 -3.510 1.00 94.19 166 ASP A CA 1
ATOM 1351 C C . ASP A 1 166 ? -8.454 4.429 -3.991 1.00 94.19 166 ASP A C 1
ATOM 1353 O O . ASP A 1 166 ? -7.921 5.511 -4.219 1.00 94.19 166 ASP A O 1
ATOM 1357 N N . ALA A 1 167 ? -7.790 3.278 -4.143 1.00 94.62 167 ALA A N 1
ATOM 1358 C CA . ALA A 1 167 ? -6.435 3.197 -4.688 1.00 94.62 167 ALA A CA 1
ATOM 1359 C C . ALA A 1 167 ? -6.158 1.850 -5.362 1.00 94.62 167 ALA A C 1
ATOM 1361 O O . ALA A 1 167 ? -6.647 0.798 -4.925 1.00 94.62 167 ALA A O 1
ATOM 1362 N N . LEU A 1 168 ? -5.288 1.886 -6.371 1.00 96.75 168 LEU A N 1
ATOM 1363 C CA . LEU A 1 168 ? -4.700 0.715 -7.009 1.00 96.75 168 LEU A CA 1
ATOM 1364 C C . LEU A 1 168 ? -3.277 0.502 -6.484 1.00 96.75 168 LEU A C 1
ATOM 1366 O O . LEU A 1 168 ? -2.324 1.177 -6.866 1.00 96.75 168 LEU A O 1
ATOM 1370 N N . VAL A 1 169 ? -3.123 -0.456 -5.584 1.00 97.56 169 VAL A N 1
ATOM 1371 C CA . VAL A 1 169 ? -1.863 -0.768 -4.921 1.00 97.56 169 VAL A CA 1
ATOM 1372 C C . VAL A 1 169 ? -1.071 -1.781 -5.739 1.00 97.56 169 VAL A C 1
ATOM 1374 O O . VAL A 1 169 ? -1.574 -2.855 -6.066 1.00 97.56 169 VAL A O 1
ATOM 1377 N N . THR A 1 170 ? 0.198 -1.494 -6.019 1.00 97.69 170 THR A N 1
ATOM 1378 C CA . THR A 1 170 ? 1.103 -2.445 -6.685 1.00 97.69 170 THR A CA 1
ATOM 1379 C C . THR A 1 170 ? 2.146 -2.971 -5.707 1.00 97.69 170 THR A C 1
ATOM 1381 O O . THR A 1 170 ? 2.744 -2.205 -4.962 1.00 97.69 170 THR A O 1
ATOM 1384 N N . VAL A 1 171 ? 2.389 -4.283 -5.685 1.00 96.94 171 VAL A N 1
ATOM 1385 C CA . VAL A 1 171 ? 3.384 -4.911 -4.795 1.00 96.94 171 VAL A CA 1
ATOM 1386 C C . VAL A 1 171 ? 4.439 -5.633 -5.633 1.00 96.94 171 VAL A C 1
ATOM 1388 O O . VAL A 1 171 ? 4.311 -6.818 -5.956 1.00 96.94 171 VAL A O 1
ATOM 1391 N N . SER A 1 172 ? 5.479 -4.902 -6.033 1.00 94.38 172 SER A N 1
ATOM 1392 C CA . SER A 1 172 ? 6.618 -5.399 -6.824 1.00 94.38 172 SER A CA 1
ATOM 1393 C C . SER A 1 172 ? 7.713 -4.320 -6.888 1.00 94.38 172 SER A C 1
ATOM 1395 O O . SER A 1 172 ? 7.961 -3.654 -5.891 1.00 94.38 172 SER A O 1
ATOM 1397 N N . GLY A 1 173 ? 8.402 -4.172 -8.018 1.00 91.81 173 GLY A N 1
ATOM 1398 C CA . GLY A 1 173 ? 9.205 -2.999 -8.350 1.00 91.81 173 GLY A CA 1
ATOM 1399 C C . GLY A 1 173 ? 8.563 -2.157 -9.452 1.00 91.81 173 GLY A C 1
ATOM 1400 O O . GLY A 1 173 ? 7.416 -2.392 -9.840 1.00 91.81 173 GLY A O 1
ATOM 1401 N N . ASP A 1 174 ? 9.350 -1.238 -10.004 1.00 92.19 174 ASP A N 1
ATOM 1402 C CA . ASP A 1 174 ? 8.924 -0.257 -11.013 1.00 92.19 174 ASP A CA 1
ATOM 1403 C C . ASP A 1 174 ? 8.275 -0.894 -12.264 1.00 92.19 174 ASP A C 1
ATOM 1405 O O . ASP A 1 174 ? 7.349 -0.332 -12.841 1.00 92.19 174 ASP A O 1
ATOM 1409 N N . GLY A 1 175 ? 8.682 -2.110 -12.650 1.00 93.12 175 GLY A N 1
ATOM 1410 C CA . GLY A 1 175 ? 8.110 -2.812 -13.807 1.00 93.12 175 GLY A CA 1
ATOM 1411 C C . GLY A 1 175 ? 6.615 -3.137 -13.680 1.00 93.12 175 GLY A C 1
ATOM 1412 O O . GLY A 1 175 ? 5.885 -3.008 -14.656 1.00 93.12 175 GLY A O 1
ATOM 1413 N N . LEU A 1 176 ? 6.129 -3.496 -12.484 1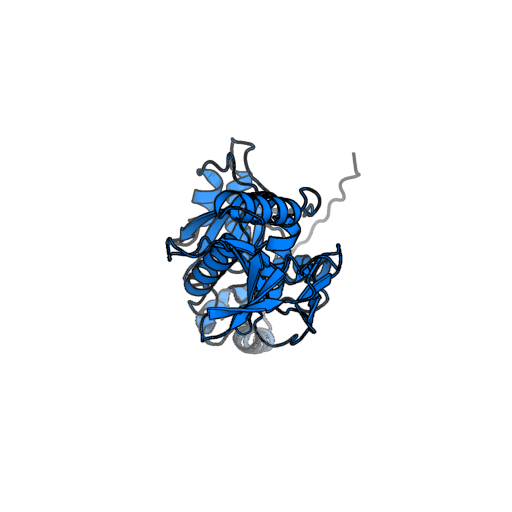.00 96.38 176 LEU A N 1
ATOM 1414 C CA . LEU A 1 176 ? 4.697 -3.773 -12.285 1.00 96.38 176 LEU A CA 1
ATOM 1415 C C . LEU A 1 176 ? 3.872 -2.484 -12.340 1.00 96.38 176 LEU A C 1
ATOM 1417 O O . LEU A 1 176 ? 2.766 -2.481 -12.867 1.00 96.38 176 LEU A O 1
ATOM 1421 N N . VAL A 1 177 ? 4.426 -1.386 -11.817 1.00 96.50 177 VAL A N 1
ATOM 1422 C CA . VAL A 1 177 ? 3.825 -0.053 -11.953 1.00 96.50 177 VAL A CA 1
ATOM 1423 C C . VAL A 1 177 ? 3.719 0.316 -13.431 1.00 96.50 177 VAL A C 1
ATOM 1425 O O . VAL A 1 177 ? 2.683 0.808 -13.864 1.00 96.50 177 VAL A O 1
ATOM 1428 N N . ASN A 1 178 ? 4.763 0.027 -14.212 1.00 95.94 178 ASN A N 1
ATOM 1429 C CA . ASN A 1 178 ? 4.780 0.302 -15.643 1.00 95.94 178 ASN A CA 1
ATOM 1430 C C . ASN A 1 178 ? 3.693 -0.477 -16.400 1.00 95.94 178 ASN A C 1
ATOM 1432 O O . ASN A 1 178 ? 2.988 0.113 -17.216 1.00 95.94 178 ASN A O 1
ATOM 1436 N N . GLU A 1 179 ? 3.524 -1.773 -16.110 1.00 97.81 179 GLU A N 1
ATOM 1437 C CA . GLU A 1 179 ? 2.422 -2.581 -16.659 1.00 97.81 179 GLU A CA 1
ATOM 1438 C C . GLU A 1 179 ? 1.058 -1.969 -16.307 1.00 97.81 179 GLU A C 1
ATOM 1440 O O . GLU A 1 179 ? 0.235 -1.743 -17.193 1.00 97.81 179 GLU A O 1
ATOM 1445 N N . VAL A 1 180 ? 0.843 -1.619 -15.034 1.00 97.94 180 VAL A N 1
ATOM 1446 C CA . VAL A 1 180 ? -0.411 -0.999 -14.582 1.00 97.94 180 VAL A CA 1
ATOM 1447 C C . VAL A 1 180 ? -0.683 0.316 -15.309 1.00 97.94 180 VAL A C 1
ATOM 1449 O O . VAL A 1 180 ? -1.773 0.484 -15.844 1.00 97.94 180 VAL A O 1
ATOM 1452 N N . ILE A 1 181 ? 0.285 1.233 -15.387 1.00 96.81 181 ILE A N 1
ATOM 1453 C CA . ILE A 1 181 ? 0.108 2.527 -16.069 1.00 96.81 181 ILE A CA 1
ATOM 1454 C C . ILE A 1 181 ? -0.266 2.324 -17.538 1.00 96.81 181 ILE A C 1
ATOM 1456 O O . ILE A 1 181 ? -1.206 2.957 -18.021 1.00 96.81 181 ILE A O 1
ATOM 1460 N N . ASN A 1 182 ? 0.432 1.432 -18.244 1.00 97.19 182 ASN A N 1
ATOM 1461 C CA . ASN A 1 182 ? 0.140 1.155 -19.650 1.00 97.19 182 ASN A CA 1
ATOM 1462 C C . ASN A 1 182 ? -1.245 0.520 -19.834 1.00 97.19 182 ASN A C 1
ATOM 1464 O O . ASN A 1 182 ? -1.922 0.839 -20.810 1.00 97.19 182 ASN A O 1
ATOM 1468 N N . GLY A 1 183 ? -1.696 -0.312 -18.892 1.00 97.00 183 GLY A N 1
ATOM 1469 C CA . GLY A 1 183 ? -3.045 -0.879 -18.904 1.00 97.00 183 GLY A CA 1
ATOM 1470 C C . GLY A 1 183 ? -4.107 0.188 -18.655 1.00 97.00 183 GLY A C 1
ATOM 1471 O O . GLY A 1 183 ? -5.065 0.287 -19.417 1.00 97.00 183 GLY A O 1
ATOM 1472 N N . LEU A 1 184 ? -3.889 1.056 -17.660 1.00 96.62 184 LEU A N 1
ATOM 1473 C CA . LEU A 1 184 ? -4.774 2.182 -17.345 1.00 96.62 184 LEU A CA 1
ATOM 1474 C C . LEU A 1 184 ? -4.919 3.158 -18.523 1.00 96.62 184 LEU A C 1
ATOM 1476 O O . LEU A 1 184 ? -6.013 3.651 -18.770 1.00 96.62 184 LEU A O 1
ATOM 1480 N N . ARG A 1 185 ? -3.842 3.427 -19.272 1.00 94.69 185 ARG A N 1
ATOM 1481 C CA . ARG A 1 185 ? -3.880 4.302 -20.461 1.00 94.69 185 ARG A CA 1
ATOM 1482 C C . ARG A 1 185 ? -4.625 3.697 -21.657 1.00 94.69 185 ARG A C 1
ATOM 1484 O O . ARG A 1 185 ? -4.944 4.430 -22.584 1.00 94.69 185 ARG A O 1
ATOM 1491 N N . GLN A 1 186 ? -4.894 2.393 -21.646 1.00 93.56 186 GLN A N 1
ATOM 1492 C CA . GLN A 1 186 ? -5.664 1.696 -22.684 1.00 93.56 186 GLN A CA 1
ATOM 1493 C C . GLN A 1 186 ? -7.136 1.492 -22.303 1.00 93.56 186 GLN A C 1
ATOM 1495 O O . GLN A 1 186 ? -7.863 0.819 -23.035 1.00 93.56 186 GLN A O 1
ATOM 1500 N N . ARG A 1 187 ? -7.568 1.997 -21.143 1.00 92.44 187 ARG A N 1
ATOM 1501 C CA . ARG A 1 187 ? -8.948 1.846 -20.681 1.00 92.44 187 ARG A CA 1
ATOM 1502 C C . ARG A 1 187 ? -9.878 2.814 -21.394 1.00 92.44 187 ARG A C 1
ATOM 1504 O O . ARG A 1 187 ? -9.531 3.964 -21.627 1.00 92.44 187 ARG A O 1
ATOM 1511 N N . GLU A 1 188 ? -11.102 2.352 -21.617 1.00 88.44 188 GLU A N 1
ATOM 1512 C CA . GLU A 1 188 ? -12.227 3.200 -22.026 1.00 88.44 188 GLU A CA 1
ATOM 1513 C C . GLU A 1 188 ? -12.957 3.808 -20.816 1.00 88.44 188 GLU A C 1
ATOM 1515 O O . GLU A 1 188 ? -13.520 4.894 -20.905 1.00 88.44 188 GLU A O 1
ATOM 1520 N N . LYS A 1 189 ? -12.950 3.110 -19.670 1.00 88.38 189 LYS A N 1
ATOM 1521 C CA . LYS A 1 189 ? -13.597 3.557 -18.429 1.00 88.38 189 LYS A CA 1
ATOM 1522 C C . LYS A 1 189 ? -12.670 4.453 -17.612 1.00 88.38 189 LYS A C 1
ATOM 1524 O O . LYS A 1 189 ? -11.575 4.022 -17.244 1.00 88.38 189 LYS A O 1
ATOM 1529 N N . ASP A 1 190 ? -13.166 5.631 -17.243 1.00 87.88 190 ASP A N 1
ATOM 1530 C CA . ASP A 1 190 ? -12.501 6.569 -16.332 1.00 87.88 190 ASP A CA 1
ATOM 1531 C C . ASP A 1 190 ? -12.895 6.306 -14.866 1.00 87.88 190 ASP A C 1
ATOM 1533 O O . ASP A 1 190 ? -13.505 7.128 -14.189 1.00 87.88 190 ASP A O 1
ATOM 1537 N N . ASP A 1 191 ? -12.626 5.088 -14.390 1.00 92.56 191 ASP A N 1
ATOM 1538 C CA . ASP A 1 191 ? -12.874 4.657 -13.005 1.00 92.56 191 ASP A CA 1
ATOM 1539 C C . ASP A 1 191 ? -11.580 4.311 -12.254 1.00 92.56 191 ASP A C 1
ATOM 1541 O O . ASP A 1 191 ? -11.625 3.695 -11.190 1.00 92.56 191 ASP A O 1
ATOM 1545 N N . ALA A 1 192 ? -10.423 4.665 -12.821 1.00 92.56 192 ALA A N 1
ATOM 1546 C CA . ALA A 1 192 ? -9.118 4.298 -12.295 1.00 92.56 192 ALA A CA 1
ATOM 1547 C C . ALA A 1 192 ? -8.732 5.170 -11.086 1.00 92.56 192 ALA A C 1
ATOM 1549 O O . ALA A 1 192 ? -8.548 6.379 -11.241 1.00 92.56 192 ALA A O 1
ATOM 1550 N N . PRO A 1 193 ? -8.535 4.581 -9.894 1.00 93.62 193 PRO A N 1
ATOM 1551 C CA . PRO A 1 193 ? -8.064 5.334 -8.744 1.00 93.62 193 PRO A CA 1
ATOM 1552 C C . PRO A 1 193 ? -6.547 5.590 -8.824 1.00 93.62 193 PRO A C 1
ATOM 1554 O O . PRO A 1 193 ? -5.844 4.952 -9.620 1.00 93.62 193 PRO A O 1
ATOM 1557 N N . PRO A 1 194 ? -5.999 6.477 -7.971 1.00 93.62 194 PRO A N 1
ATOM 1558 C CA . PRO A 1 194 ? -4.559 6.695 -7.866 1.00 93.62 194 PRO A CA 1
ATOM 1559 C C . PRO A 1 194 ? -3.766 5.400 -7.632 1.00 93.62 194 PRO A C 1
ATOM 1561 O O . PRO A 1 194 ? -4.202 4.492 -6.918 1.00 93.62 194 PRO A O 1
ATOM 1564 N N . VAL A 1 195 ? -2.564 5.325 -8.212 1.00 95.12 195 VAL A N 1
ATOM 1565 C CA . VAL A 1 195 ? -1.671 4.166 -8.067 1.00 95.12 195 VAL A CA 1
ATOM 1566 C C . VAL A 1 195 ? -0.758 4.346 -6.856 1.00 95.12 195 VAL A C 1
ATOM 1568 O O . VAL A 1 195 ? -0.031 5.332 -6.760 1.00 95.12 195 VAL A O 1
ATOM 1571 N N . ALA A 1 196 ? -0.737 3.357 -5.964 1.00 94.25 196 ALA A N 1
ATOM 1572 C CA . ALA A 1 196 ? 0.083 3.359 -4.757 1.00 94.25 196 ALA A CA 1
ATOM 1573 C C . ALA A 1 196 ? 1.114 2.213 -4.777 1.00 94.25 196 ALA A C 1
ATOM 1575 O O . ALA A 1 196 ? 0.773 1.051 -4.538 1.00 94.25 196 ALA A O 1
ATOM 1576 N N . PRO A 1 197 ? 2.393 2.487 -5.073 1.00 94.25 197 PRO A N 1
ATOM 1577 C CA . PRO A 1 197 ? 3.395 1.437 -5.167 1.00 94.25 197 PRO A CA 1
ATOM 1578 C C . PRO A 1 197 ? 3.969 1.047 -3.795 1.00 94.25 197 PRO A C 1
ATOM 1580 O O . PRO A 1 197 ? 4.334 1.889 -2.974 1.00 94.25 197 PRO A O 1
ATOM 1583 N N . ILE A 1 198 ? 4.101 -0.259 -3.563 1.00 93.69 198 ILE A N 1
ATOM 1584 C CA . ILE A 1 198 ? 4.694 -0.874 -2.371 1.00 93.69 198 ILE A CA 1
ATOM 1585 C C . ILE A 1 198 ? 5.949 -1.651 -2.790 1.00 93.69 198 ILE A C 1
ATOM 1587 O O . ILE A 1 198 ? 5.875 -2.523 -3.663 1.00 93.69 198 ILE A O 1
ATOM 1591 N N . PRO A 1 199 ? 7.113 -1.385 -2.163 1.00 91.19 199 PRO A N 1
ATOM 1592 C CA . PRO A 1 199 ? 8.384 -1.884 -2.652 1.00 91.19 199 PRO A CA 1
ATOM 1593 C C . PRO A 1 199 ? 8.558 -3.353 -2.259 1.00 91.19 199 PRO A C 1
ATOM 1595 O O . PRO A 1 199 ? 8.681 -3.712 -1.085 1.00 91.19 199 PRO A O 1
ATOM 1598 N N . ALA A 1 200 ? 8.601 -4.207 -3.269 1.00 90.25 200 ALA A N 1
ATOM 1599 C CA . ALA A 1 200 ? 8.893 -5.630 -3.176 1.00 90.25 200 ALA A CA 1
ATOM 1600 C C . ALA A 1 200 ? 9.817 -6.106 -4.316 1.00 90.25 200 ALA A C 1
ATOM 1602 O O . ALA A 1 200 ? 9.980 -7.312 -4.501 1.00 90.25 200 ALA A O 1
ATOM 1603 N N . GLY A 1 201 ? 10.405 -5.190 -5.095 1.00 82.88 201 GLY A N 1
ATOM 1604 C CA . GLY A 1 201 ? 11.323 -5.461 -6.204 1.00 82.88 201 GLY A CA 1
ATOM 1605 C C . GLY A 1 201 ? 12.777 -5.068 -5.918 1.00 82.88 201 GLY A C 1
ATOM 1606 O O . GLY A 1 201 ? 13.118 -4.641 -4.816 1.00 82.88 201 GLY A O 1
ATOM 1607 N N . SER A 1 202 ? 13.645 -5.239 -6.921 1.00 74.62 202 SER A N 1
ATOM 1608 C CA . SER A 1 202 ? 15.042 -4.769 -6.897 1.00 74.62 202 SER A CA 1
ATOM 1609 C C . SER A 1 202 ? 15.180 -3.297 -7.302 1.00 74.62 202 SER A C 1
ATOM 1611 O O . SER A 1 202 ? 16.039 -2.617 -6.757 1.00 74.62 202 SER A O 1
ATOM 1613 N N . GLY A 1 203 ? 14.334 -2.814 -8.217 1.00 78.94 203 GLY A N 1
ATOM 1614 C CA . GLY A 1 203 ? 14.176 -1.394 -8.549 1.00 78.94 203 GLY A CA 1
ATOM 1615 C C . GLY A 1 203 ? 12.867 -0.873 -7.960 1.00 78.94 203 GLY A C 1
ATOM 1616 O O . GLY A 1 203 ? 11.816 -1.456 -8.226 1.00 78.94 203 GLY A O 1
ATOM 1617 N N . ASN A 1 204 ? 12.950 0.147 -7.105 1.00 84.44 204 ASN A N 1
ATOM 1618 C CA . ASN A 1 204 ? 11.801 0.775 -6.444 1.00 84.44 204 ASN A CA 1
ATOM 1619 C C . ASN A 1 204 ? 11.942 2.310 -6.479 1.00 84.44 204 ASN A C 1
ATOM 1621 O O . ASN A 1 204 ? 11.736 2.976 -5.459 1.00 84.44 204 ASN A O 1
ATOM 1625 N N . GLY A 1 205 ? 12.379 2.855 -7.616 1.00 85.44 205 GLY A N 1
ATOM 1626 C CA . GLY A 1 205 ? 12.692 4.276 -7.776 1.00 85.44 205 GLY A CA 1
ATOM 1627 C C . GLY A 1 205 ? 11.492 5.167 -7.472 1.00 85.44 205 GLY A C 1
ATOM 1628 O O . GLY A 1 205 ? 11.616 6.115 -6.693 1.00 85.44 205 GLY A O 1
ATOM 1629 N N . LEU A 1 206 ? 10.307 4.805 -7.979 1.00 88.56 206 LEU A N 1
ATOM 1630 C CA . LEU A 1 206 ? 9.092 5.585 -7.736 1.00 88.56 206 LEU A CA 1
ATOM 1631 C C . LEU A 1 206 ? 8.689 5.588 -6.261 1.00 88.56 206 LEU A C 1
ATOM 1633 O O . LEU A 1 206 ? 8.414 6.638 -5.686 1.00 88.56 206 LEU A O 1
ATOM 1637 N N . VAL A 1 207 ? 8.693 4.416 -5.624 1.00 88.62 207 VAL A N 1
ATOM 1638 C CA . VAL A 1 207 ? 8.391 4.311 -4.190 1.00 88.62 207 VAL A CA 1
ATOM 1639 C C . VAL A 1 207 ? 9.381 5.140 -3.378 1.00 88.62 207 VAL A C 1
ATOM 1641 O O . VAL A 1 207 ? 8.988 5.808 -2.426 1.00 88.62 207 VAL A O 1
ATOM 1644 N N . ALA A 1 208 ? 10.669 5.096 -3.730 1.00 85.19 208 ALA A N 1
ATOM 1645 C CA . ALA A 1 208 ? 11.690 5.855 -3.025 1.00 85.19 208 ALA A CA 1
ATOM 1646 C C . ALA A 1 208 ? 11.422 7.361 -3.081 1.00 85.19 208 ALA A C 1
ATOM 1648 O O . ALA A 1 208 ? 11.488 8.021 -2.043 1.00 85.19 208 ALA A O 1
ATOM 1649 N N . TYR A 1 209 ? 11.046 7.869 -4.255 1.00 87.06 209 TYR A N 1
ATOM 1650 C CA . TYR A 1 209 ? 10.626 9.253 -4.437 1.00 87.06 209 TYR A CA 1
ATOM 1651 C C . TYR A 1 209 ? 9.389 9.598 -3.593 1.00 87.06 209 TYR A C 1
ATOM 1653 O O . TYR A 1 209 ? 9.464 10.502 -2.761 1.00 87.06 209 TYR A O 1
ATOM 1661 N N . LEU A 1 210 ? 8.291 8.846 -3.727 1.00 86.19 210 LEU A N 1
ATOM 1662 C CA . LEU A 1 210 ? 7.030 9.127 -3.025 1.00 86.19 210 LEU A CA 1
ATOM 1663 C C . LEU A 1 210 ? 7.190 9.064 -1.501 1.00 86.19 210 LEU A C 1
ATOM 1665 O O . LEU A 1 210 ? 6.804 9.982 -0.782 1.00 86.19 210 LEU A O 1
ATOM 1669 N N . VAL A 1 211 ? 7.845 8.019 -0.989 1.00 82.19 211 VAL A N 1
ATOM 1670 C CA . VAL A 1 211 ? 8.085 7.867 0.453 1.00 82.19 211 VAL A CA 1
ATOM 1671 C C . VAL A 1 211 ? 8.999 8.972 0.983 1.00 82.19 211 VAL A C 1
ATOM 1673 O O . VAL A 1 211 ? 8.836 9.380 2.129 1.00 82.19 211 VAL A O 1
ATOM 1676 N N . SER A 1 212 ? 9.925 9.503 0.177 1.00 79.12 212 SER A N 1
ATOM 1677 C CA . SER A 1 212 ? 10.778 10.615 0.615 1.00 79.12 212 SER A CA 1
ATOM 1678 C C . SER A 1 212 ? 9.997 11.898 0.903 1.00 79.12 212 SER A C 1
ATOM 1680 O O . SER A 1 212 ? 10.407 12.657 1.782 1.00 79.12 212 SER A O 1
ATOM 1682 N N . LYS A 1 213 ? 8.861 12.104 0.222 1.00 76.44 213 LYS A N 1
ATOM 1683 C CA . LYS A 1 213 ? 7.966 13.251 0.421 1.00 76.44 213 LYS A CA 1
ATOM 1684 C C . LYS A 1 213 ? 7.154 13.144 1.712 1.00 76.44 213 LYS A C 1
ATOM 1686 O O . LYS A 1 213 ? 6.883 14.164 2.328 1.00 76.44 213 LYS A O 1
ATOM 1691 N N . VAL A 1 214 ? 6.820 11.921 2.134 1.00 71.06 214 VAL A N 1
ATOM 1692 C CA . VAL A 1 214 ? 5.884 11.668 3.247 1.00 71.06 214 VAL A CA 1
ATOM 1693 C C . VAL A 1 214 ? 6.588 11.206 4.534 1.00 71.06 214 VAL A C 1
ATOM 1695 O O . VAL A 1 214 ? 6.176 11.550 5.635 1.00 71.06 214 VAL A O 1
ATOM 1698 N N . ALA A 1 215 ? 7.672 10.430 4.426 1.00 66.75 215 ALA A N 1
ATOM 1699 C CA . ALA A 1 215 ? 8.315 9.737 5.553 1.00 66.75 215 ALA A CA 1
ATOM 1700 C C . ALA A 1 215 ? 9.862 9.849 5.571 1.00 66.75 215 ALA A C 1
ATOM 1702 O O . ALA A 1 215 ? 10.555 9.061 6.236 1.00 66.75 215 ALA A O 1
ATOM 1703 N N . GLY A 1 216 ? 10.424 10.828 4.851 1.00 68.06 216 GLY A N 1
ATOM 1704 C CA . GLY A 1 216 ? 11.844 11.207 4.887 1.00 68.06 216 GLY A CA 1
ATOM 1705 C C . GLY A 1 216 ? 12.801 10.334 4.053 1.00 68.06 216 GLY A C 1
ATOM 1706 O O . GLY A 1 216 ? 12.407 9.366 3.410 1.00 68.06 216 GLY A O 1
ATOM 1707 N N . LYS A 1 217 ? 14.105 10.659 4.094 1.00 62.28 217 LYS A N 1
ATOM 1708 C CA . LYS A 1 217 ? 15.171 10.239 3.141 1.00 62.28 217 LYS A CA 1
ATOM 1709 C C . LYS A 1 217 ? 15.483 8.733 2.998 1.00 62.28 217 LYS A C 1
ATOM 1711 O O . LYS A 1 217 ? 16.363 8.371 2.225 1.00 62.28 217 LYS A O 1
ATOM 1716 N N . HIS A 1 218 ? 14.783 7.840 3.692 1.00 65.69 218 HIS A N 1
ATOM 1717 C CA . HIS A 1 218 ? 15.014 6.395 3.589 1.00 65.69 218 HIS A CA 1
ATOM 1718 C C . HIS A 1 218 ? 13.704 5.685 3.306 1.00 65.69 218 HIS A C 1
ATOM 1720 O O . HIS A 1 218 ? 12.872 5.585 4.208 1.00 65.69 218 HIS A O 1
ATOM 1726 N N . SER A 1 219 ? 13.534 5.185 2.083 1.00 68.06 219 SER A N 1
ATOM 1727 C CA . SER A 1 219 ? 12.399 4.344 1.734 1.00 68.06 219 SER A CA 1
ATOM 1728 C C . SER A 1 219 ? 12.649 2.911 2.191 1.00 68.06 219 SER A C 1
ATOM 1730 O O . SER A 1 219 ? 13.692 2.304 1.959 1.00 68.06 219 SER A O 1
ATOM 1732 N N . CYS A 1 220 ? 11.675 2.358 2.898 1.00 76.69 220 CYS A N 1
ATOM 1733 C CA . CYS A 1 220 ? 11.635 0.947 3.240 1.00 76.69 220 CYS A CA 1
ATOM 1734 C C . CYS A 1 220 ? 10.183 0.484 3.144 1.00 76.69 220 CYS A C 1
ATOM 1736 O O . CYS A 1 220 ? 9.267 1.300 3.259 1.00 76.69 220 CYS A O 1
ATOM 1738 N N . LEU A 1 221 ? 9.961 -0.822 2.964 1.00 83.50 221 LEU A N 1
ATOM 1739 C CA . LEU A 1 221 ? 8.617 -1.421 2.881 1.00 83.50 221 LEU A CA 1
ATOM 1740 C C . LEU A 1 221 ? 7.683 -0.891 3.966 1.00 83.50 221 LEU A C 1
ATOM 1742 O O . LEU A 1 221 ? 6.537 -0.537 3.752 1.00 83.50 221 LEU A O 1
ATOM 1746 N N . SER A 1 222 ? 8.238 -0.824 5.154 1.00 80.69 222 SER A N 1
ATOM 1747 C CA . SER A 1 222 ? 7.583 -0.429 6.373 1.00 80.69 222 SER A CA 1
ATOM 1748 C C . SER A 1 222 ? 7.103 1.034 6.362 1.00 80.69 222 SER A C 1
ATOM 1750 O O . SER A 1 222 ? 5.954 1.287 6.710 1.00 80.69 222 SER A O 1
ATOM 1752 N N . LYS A 1 223 ? 7.918 1.975 5.871 1.00 81.94 223 LYS A N 1
ATOM 1753 C CA . LYS A 1 223 ? 7.496 3.369 5.662 1.00 81.94 223 LYS A CA 1
ATOM 1754 C C . LYS A 1 223 ? 6.529 3.525 4.493 1.00 81.94 223 LYS A C 1
ATOM 1756 O O . LYS A 1 223 ? 5.656 4.373 4.560 1.00 81.94 223 LYS A O 1
ATOM 1761 N N . ALA A 1 224 ? 6.654 2.702 3.451 1.00 87.31 224 ALA A N 1
ATOM 1762 C CA . ALA A 1 224 ? 5.713 2.712 2.334 1.00 87.31 224 ALA A CA 1
ATOM 1763 C C . ALA A 1 224 ? 4.307 2.263 2.765 1.00 87.31 224 ALA A C 1
ATOM 1765 O O . ALA A 1 224 ? 3.327 2.911 2.420 1.00 87.31 224 ALA A O 1
ATOM 1766 N N . ILE A 1 225 ? 4.207 1.200 3.574 1.00 87.56 225 ILE A N 1
ATOM 1767 C CA . ILE A 1 225 ? 2.929 0.761 4.162 1.00 87.56 225 ILE A CA 1
ATOM 1768 C C . ILE A 1 225 ? 2.354 1.859 5.059 1.00 87.56 225 ILE A C 1
ATOM 1770 O O . ILE A 1 225 ? 1.160 2.127 5.011 1.00 87.56 225 ILE A O 1
ATOM 1774 N N . HIS A 1 226 ? 3.203 2.497 5.865 1.00 84.81 226 HIS A N 1
ATOM 1775 C CA . HIS A 1 226 ? 2.774 3.588 6.731 1.00 84.81 226 HIS A CA 1
ATOM 1776 C C . HIS A 1 226 ? 2.218 4.777 5.943 1.00 84.81 226 HIS A C 1
ATOM 1778 O O . HIS A 1 226 ? 1.091 5.190 6.193 1.00 84.81 226 HIS A O 1
ATOM 1784 N N . ALA A 1 227 ? 2.966 5.245 4.943 1.00 85.75 227 ALA A N 1
ATOM 1785 C CA . ALA A 1 227 ? 2.546 6.317 4.051 1.00 85.75 227 ALA A CA 1
ATOM 1786 C C . ALA A 1 227 ? 1.239 5.977 3.323 1.00 85.75 227 ALA A C 1
ATOM 1788 O O . ALA A 1 227 ? 0.376 6.835 3.230 1.00 85.75 227 ALA A O 1
ATOM 1789 N N . LEU A 1 228 ? 1.048 4.730 2.873 1.00 89.25 228 LEU A N 1
ATOM 1790 C CA . LEU A 1 228 ? -0.212 4.291 2.262 1.00 89.25 228 LEU A CA 1
ATOM 1791 C C . LEU A 1 228 ? -1.395 4.402 3.234 1.00 89.25 228 LEU A C 1
ATOM 1793 O O . LEU A 1 228 ? -2.471 4.861 2.858 1.00 89.25 228 LEU A O 1
ATOM 1797 N N . VAL A 1 229 ? -1.205 3.962 4.477 1.00 87.38 229 VAL A N 1
ATOM 1798 C CA . VAL A 1 229 ? -2.259 4.010 5.494 1.00 87.38 229 VAL A CA 1
ATOM 1799 C C . VAL A 1 229 ? -2.587 5.457 5.880 1.00 87.38 229 VAL A C 1
ATOM 1801 O O . VAL A 1 229 ? -3.759 5.765 6.057 1.00 87.38 229 VAL A O 1
ATOM 1804 N N . LEU A 1 230 ? -1.589 6.341 5.983 1.00 82.31 230 LEU A N 1
ATOM 1805 C CA . LEU A 1 230 ? -1.822 7.769 6.231 1.00 82.31 230 LEU A CA 1
ATOM 1806 C C . LEU A 1 230 ? -2.486 8.467 5.044 1.00 82.31 230 LEU A C 1
ATOM 1808 O O . LEU A 1 230 ? -3.468 9.167 5.230 1.00 82.31 230 LEU A O 1
ATOM 1812 N N . ALA A 1 231 ? -2.030 8.205 3.819 1.00 81.94 231 ALA A N 1
ATOM 1813 C CA . ALA A 1 231 ? -2.641 8.759 2.610 1.00 81.94 231 ALA A CA 1
ATOM 1814 C C . ALA A 1 231 ? -4.085 8.267 2.394 1.00 81.94 231 ALA A C 1
ATOM 1816 O O . ALA A 1 231 ? -4.812 8.809 1.575 1.00 81.94 231 ALA A O 1
ATOM 1817 N N . SER A 1 232 ? -4.519 7.234 3.123 1.00 79.56 232 SER A N 1
ATOM 1818 C CA . SER A 1 232 ? -5.917 6.794 3.144 1.00 79.56 232 SER A CA 1
ATOM 1819 C C . SER A 1 232 ? -6.803 7.662 4.060 1.00 79.56 232 SER A C 1
ATOM 1821 O O . SER A 1 232 ? -8.023 7.508 4.038 1.00 79.56 232 SER A O 1
ATOM 1823 N N . GLU A 1 233 ? -6.220 8.551 4.875 1.00 75.75 233 GLU A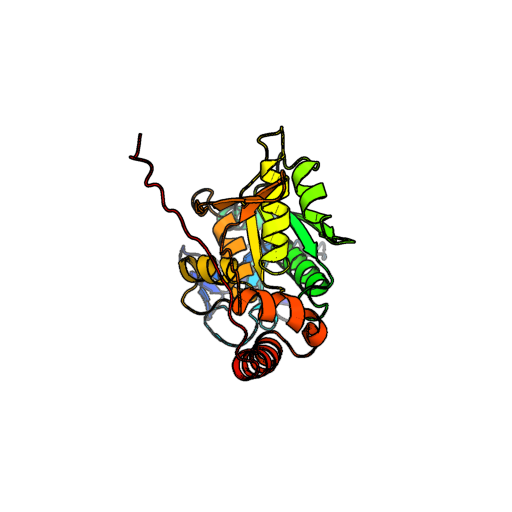 N 1
ATOM 1824 C CA . GLU A 1 233 ? -6.942 9.457 5.783 1.00 75.75 233 GLU A CA 1
ATOM 1825 C C . GLU A 1 233 ? -7.483 10.710 5.077 1.00 75.75 233 GLU A C 1
ATOM 1827 O O . GLU A 1 233 ? -8.491 11.254 5.523 1.00 75.75 233 GLU A O 1
ATOM 1832 N N . SER A 1 234 ? -6.854 11.149 3.982 1.00 68.56 234 SER A N 1
ATOM 1833 C CA . SER A 1 234 ? -7.256 12.332 3.214 1.00 68.56 234 SER A CA 1
ATOM 1834 C C . SER A 1 234 ? -7.177 12.072 1.712 1.00 68.56 234 SER A C 1
ATOM 1836 O O . SER A 1 234 ? -6.208 11.500 1.221 1.00 68.56 234 SER A O 1
ATOM 1838 N N . ASP A 1 235 ? -8.158 12.569 0.958 1.00 63.00 235 ASP A N 1
ATOM 1839 C CA . ASP A 1 235 ? -8.168 12.489 -0.510 1.00 63.00 235 ASP A CA 1
ATOM 1840 C C . ASP A 1 235 ? -7.100 13.396 -1.169 1.00 63.00 235 ASP A C 1
ATOM 1842 O O . ASP A 1 235 ? -6.870 13.325 -2.377 1.00 63.00 235 ASP A O 1
ATOM 1846 N N . SER A 1 236 ? -6.416 14.243 -0.387 1.00 57.12 236 SER A N 1
ATOM 1847 C CA . SER A 1 236 ? -5.465 15.254 -0.871 1.00 57.12 236 SER A CA 1
ATOM 1848 C C . SER A 1 236 ? -4.040 14.758 -1.142 1.00 57.12 236 SER A C 1
ATOM 1850 O O . SER A 1 236 ? -3.253 15.504 -1.718 1.00 57.12 236 SER A O 1
ATOM 1852 N N . ASP A 1 237 ? -3.680 13.532 -0.755 1.00 68.31 237 ASP A N 1
ATOM 1853 C CA . ASP A 1 237 ? -2.270 13.087 -0.746 1.00 68.31 237 ASP A CA 1
ATOM 1854 C C . ASP A 1 237 ? -1.788 12.454 -2.066 1.00 68.31 237 ASP A C 1
ATOM 1856 O O . ASP A 1 237 ? -0.664 11.942 -2.176 1.00 68.31 237 ASP A O 1
ATOM 1860 N N . SER A 1 238 ? -2.615 12.509 -3.112 1.00 79.50 238 SER A N 1
ATOM 1861 C CA . SER A 1 238 ? -2.224 12.052 -4.445 1.00 79.50 238 SER A CA 1
ATOM 1862 C C . SER A 1 238 ? -1.297 13.057 -5.136 1.00 79.50 238 SER A C 1
ATOM 1864 O O . SER A 1 238 ? -1.507 14.267 -5.112 1.00 79.50 238 SER A O 1
ATOM 1866 N N . HIS A 1 239 ? -0.247 12.542 -5.775 1.00 83.56 239 HIS A N 1
ATOM 1867 C CA . HIS A 1 239 ? 0.709 13.349 -6.527 1.00 83.56 239 HIS A CA 1
ATOM 1868 C C . HIS A 1 239 ? 0.543 13.067 -8.017 1.00 83.56 239 HIS A C 1
ATOM 1870 O O . HIS A 1 239 ? 0.518 11.906 -8.434 1.00 83.56 239 HIS A O 1
ATOM 1876 N N . ARG A 1 240 ? 0.461 14.126 -8.829 1.00 88.50 240 ARG A N 1
ATOM 1877 C CA . ARG A 1 240 ? 0.538 13.991 -10.286 1.00 88.50 240 ARG A CA 1
ATOM 1878 C C . ARG A 1 240 ? 1.973 13.653 -10.682 1.00 88.50 240 ARG A C 1
ATOM 1880 O O . ARG A 1 240 ? 2.919 14.202 -10.123 1.00 88.50 240 ARG A O 1
ATOM 1887 N N . ILE A 1 241 ? 2.109 12.722 -11.619 1.00 89.12 241 ILE A N 1
ATOM 1888 C CA . ILE A 1 241 ? 3.391 12.268 -12.152 1.00 89.12 241 ILE A CA 1
ATOM 1889 C C . ILE A 1 241 ? 3.313 12.369 -13.665 1.00 89.12 241 ILE A C 1
ATOM 1891 O O . ILE A 1 241 ? 2.370 11.854 -14.270 1.00 89.12 241 ILE A O 1
ATOM 1895 N N . ASP A 1 242 ? 4.313 13.013 -14.253 1.00 92.44 242 ASP A N 1
ATOM 1896 C CA . ASP A 1 242 ? 4.421 13.136 -15.698 1.00 92.44 242 ASP A CA 1
ATOM 1897 C C . ASP A 1 242 ? 4.765 11.784 -16.327 1.00 92.44 242 ASP A C 1
ATOM 1899 O O . ASP A 1 242 ? 5.542 10.989 -15.791 1.00 92.44 242 ASP A O 1
ATOM 1903 N N . LEU A 1 243 ? 4.171 11.522 -17.489 1.00 95.06 243 LEU A N 1
ATOM 1904 C CA . LEU A 1 243 ? 4.428 10.320 -18.269 1.00 95.06 243 LEU A CA 1
ATOM 1905 C C . LEU A 1 243 ? 5.112 10.695 -19.578 1.00 95.06 243 LEU A C 1
ATOM 1907 O O . LEU A 1 243 ? 4.658 11.571 -20.308 1.00 95.06 243 LEU A O 1
ATOM 1911 N N . MET A 1 244 ? 6.165 9.962 -19.910 1.00 95.31 244 MET A N 1
ATOM 1912 C CA . MET A 1 244 ? 6.813 10.002 -21.213 1.00 95.31 244 MET A CA 1
ATOM 1913 C C . MET A 1 244 ? 6.120 9.004 -22.133 1.00 95.31 244 MET A C 1
ATOM 1915 O O . MET A 1 244 ? 6.165 7.796 -21.883 1.00 95.31 244 MET A O 1
ATOM 1919 N N . LYS A 1 245 ? 5.493 9.489 -23.205 1.00 95.44 245 LYS A N 1
ATOM 1920 C CA . LYS A 1 245 ? 5.041 8.621 -24.296 1.00 95.44 245 LYS A CA 1
ATOM 1921 C C . LYS A 1 245 ? 6.245 8.234 -25.158 1.00 95.44 245 LYS A C 1
ATOM 1923 O O . LYS A 1 245 ? 7.057 9.081 -25.511 1.00 95.44 245 LYS A O 1
ATOM 1928 N N . VAL A 1 246 ? 6.350 6.952 -25.482 1.00 94.69 246 VAL A N 1
ATOM 1929 C CA . VAL A 1 246 ? 7.446 6.349 -26.239 1.00 94.69 246 VAL A CA 1
ATOM 1930 C C . VAL A 1 246 ? 6.861 5.600 -27.419 1.00 94.69 246 VAL A C 1
ATOM 1932 O O . VAL A 1 246 ? 6.191 4.583 -27.238 1.00 94.69 246 VAL A O 1
ATOM 1935 N N . ASP A 1 247 ? 7.133 6.097 -28.617 1.00 94.00 247 ASP A N 1
ATOM 1936 C CA . ASP A 1 247 ? 6.729 5.465 -29.866 1.00 94.00 247 ASP A CA 1
ATOM 1937 C C . ASP A 1 247 ? 7.908 4.660 -30.436 1.00 94.00 247 ASP A C 1
ATOM 1939 O O . ASP A 1 247 ? 9.015 5.175 -30.594 1.00 94.00 247 ASP A O 1
ATOM 1943 N N . PHE A 1 248 ? 7.699 3.372 -30.709 1.00 91.44 248 PHE A N 1
ATOM 1944 C CA . PHE A 1 248 ? 8.714 2.474 -31.265 1.00 91.44 248 PHE A CA 1
ATOM 1945 C C . PHE A 1 248 ? 8.065 1.366 -32.098 1.00 91.44 248 PHE A C 1
ATOM 1947 O O . PHE A 1 248 ? 7.081 0.762 -31.681 1.00 91.44 248 PHE A O 1
ATOM 1954 N N . ASN A 1 249 ? 8.631 1.056 -33.270 1.00 90.25 249 ASN A N 1
ATOM 1955 C CA . ASN A 1 249 ? 8.206 -0.059 -34.133 1.00 90.25 249 ASN A CA 1
ATOM 1956 C C . ASN A 1 249 ? 6.677 -0.152 -34.349 1.00 90.25 249 ASN A C 1
ATOM 1958 O O . ASN A 1 249 ? 6.098 -1.234 -34.271 1.00 90.25 249 ASN A O 1
ATOM 1962 N N . GLY A 1 250 ? 6.009 0.986 -34.572 1.00 91.19 250 GLY A N 1
ATOM 1963 C CA . GLY A 1 250 ? 4.552 1.044 -34.765 1.00 91.19 250 GLY A CA 1
ATOM 1964 C C . GLY A 1 250 ? 3.714 0.816 -33.499 1.00 91.19 250 GLY A C 1
ATOM 1965 O O . GLY A 1 250 ? 2.502 0.662 -33.594 1.00 91.19 250 GLY A O 1
ATOM 1966 N N . SER A 1 251 ? 4.335 0.785 -32.319 1.00 90.62 251 SER A N 1
ATOM 1967 C CA . SER A 1 251 ? 3.682 0.682 -31.012 1.00 90.62 251 SER A CA 1
ATOM 1968 C C . SER A 1 251 ? 3.969 1.915 -30.157 1.00 90.62 251 SER A C 1
ATOM 1970 O O . SER A 1 251 ? 5.034 2.518 -30.262 1.00 90.62 251 SER A O 1
ATOM 1972 N N . SER A 1 252 ? 3.043 2.245 -29.258 1.00 93.94 252 SER A N 1
ATOM 1973 C CA . SER A 1 252 ? 3.216 3.298 -28.254 1.00 93.94 252 SER A CA 1
ATOM 1974 C C . SER A 1 252 ? 3.208 2.692 -26.854 1.00 93.94 252 SER A C 1
ATOM 1976 O O . SER A 1 252 ? 2.381 1.831 -26.547 1.00 93.94 252 SER A O 1
ATOM 1978 N N . ARG A 1 253 ? 4.093 3.160 -25.977 1.00 94.81 253 ARG A N 1
ATOM 1979 C CA . ARG A 1 253 ? 4.092 2.853 -24.539 1.00 94.81 253 ARG A CA 1
ATOM 1980 C C . ARG A 1 253 ? 4.270 4.126 -23.728 1.00 94.81 253 ARG A C 1
ATOM 1982 O O . ARG A 1 253 ? 4.705 5.145 -24.249 1.00 94.81 253 ARG A O 1
ATOM 1989 N N . PHE A 1 254 ? 3.972 4.056 -22.440 1.00 95.94 254 PHE A N 1
ATOM 1990 C CA . PHE A 1 254 ? 4.268 5.114 -21.481 1.00 95.94 254 PHE A CA 1
ATOM 1991 C C . PHE A 1 254 ? 5.352 4.654 -20.505 1.00 95.94 254 PHE A C 1
ATOM 1993 O O . PHE A 1 254 ? 5.335 3.503 -20.066 1.00 95.94 254 PHE A O 1
ATOM 2000 N N . SER A 1 255 ? 6.266 5.560 -20.161 1.00 94.94 255 SER A N 1
ATOM 2001 C CA . SER A 1 255 ? 7.266 5.414 -19.099 1.00 94.94 255 SER A CA 1
ATOM 2002 C C . SER A 1 255 ? 7.108 6.556 -18.097 1.00 94.94 255 SER A C 1
ATOM 2004 O O . SER A 1 255 ? 6.875 7.693 -18.488 1.00 94.94 255 SER A O 1
ATOM 2006 N N . PHE A 1 256 ? 7.243 6.270 -16.805 1.00 92.94 256 PHE A N 1
ATOM 2007 C CA . PHE A 1 256 ? 7.138 7.276 -15.736 1.00 92.94 256 PHE A CA 1
ATOM 2008 C C . PHE A 1 256 ? 8.490 7.642 -15.107 1.00 92.94 256 PHE A C 1
ATOM 2010 O O . PHE A 1 256 ? 8.541 8.506 -14.238 1.00 92.94 256 PHE A O 1
ATOM 2017 N N . LEU A 1 257 ? 9.572 6.937 -15.463 1.00 90.81 257 LEU A N 1
ATOM 2018 C CA . LEU A 1 257 ? 10.856 7.064 -14.765 1.00 90.81 257 LEU A CA 1
ATOM 2019 C C . LEU A 1 257 ? 12.002 7.404 -15.708 1.00 90.81 257 LEU A C 1
ATOM 2021 O O . LEU A 1 257 ? 12.627 8.447 -15.562 1.00 90.81 257 LEU A O 1
ATOM 2025 N N . ALA A 1 258 ? 12.309 6.512 -16.646 1.00 90.50 258 ALA A N 1
ATOM 2026 C CA . ALA A 1 258 ? 13.440 6.684 -17.543 1.00 90.50 258 ALA A CA 1
ATOM 2027 C C . ALA A 1 258 ? 13.262 5.872 -18.827 1.00 90.50 258 ALA A C 1
ATOM 2029 O O . ALA A 1 258 ? 12.533 4.876 -18.867 1.00 90.50 258 ALA A O 1
ATOM 2030 N N . ILE A 1 259 ? 13.985 6.297 -19.858 1.00 91.44 259 ILE A N 1
ATOM 2031 C CA . ILE A 1 259 ? 14.248 5.541 -21.079 1.00 91.44 259 ILE A CA 1
ATOM 2032 C C . ILE A 1 259 ? 15.767 5.504 -21.211 1.00 91.44 259 ILE A C 1
ATOM 2034 O O . ILE A 1 259 ? 16.423 6.538 -21.108 1.00 91.44 259 ILE A O 1
ATOM 2038 N N . ALA A 1 260 ? 16.329 4.315 -21.398 1.00 91.44 260 ALA A N 1
ATOM 2039 C CA . ALA A 1 260 ? 17.768 4.126 -21.504 1.00 91.44 260 ALA A CA 1
ATOM 2040 C C . ALA A 1 260 ? 18.120 3.442 -22.826 1.00 91.44 260 ALA A C 1
ATOM 2042 O O . ALA A 1 260 ? 17.392 2.577 -23.308 1.00 91.44 260 ALA A O 1
ATOM 2043 N N . THR A 1 261 ? 19.268 3.814 -23.387 1.00 91.38 261 THR A N 1
ATOM 2044 C CA . THR A 1 261 ? 19.870 3.179 -24.562 1.00 91.38 261 THR A CA 1
ATOM 2045 C C . THR A 1 261 ? 21.379 3.025 -24.354 1.00 91.38 261 THR A C 1
ATOM 2047 O O . THR A 1 261 ? 21.955 3.590 -23.419 1.00 91.38 261 THR A O 1
ATOM 2050 N N . GLY A 1 262 ? 22.031 2.228 -25.197 1.00 92.44 262 GLY A N 1
ATOM 2051 C CA . GLY A 1 262 ? 23.463 1.960 -25.120 1.00 92.44 262 GLY A CA 1
ATOM 2052 C C . GLY A 1 262 ? 23.859 1.141 -23.890 1.00 92.44 262 GLY A C 1
ATOM 2053 O O . GLY A 1 262 ? 23.188 0.177 -23.527 1.00 92.44 262 GLY A O 1
ATOM 2054 N N . LEU A 1 263 ? 24.964 1.529 -23.245 1.00 91.88 263 LEU A N 1
ATOM 2055 C CA . LEU A 1 263 ? 25.593 0.761 -22.165 1.00 91.88 263 LEU A CA 1
ATOM 2056 C C . LEU A 1 263 ? 24.630 0.407 -21.022 1.00 91.88 263 LEU A C 1
ATOM 2058 O O . LEU A 1 263 ? 24.629 -0.732 -20.565 1.00 91.88 263 LEU A O 1
ATOM 2062 N N . VAL A 1 264 ? 23.821 1.365 -20.562 1.00 91.50 264 VAL A N 1
ATOM 2063 C CA . VAL A 1 264 ? 22.893 1.148 -19.439 1.00 91.50 264 VAL A CA 1
ATOM 2064 C C . VAL A 1 264 ? 21.835 0.107 -19.806 1.00 91.50 264 VAL A C 1
ATOM 2066 O O . VAL A 1 264 ? 21.626 -0.836 -19.048 1.00 91.50 264 VAL A O 1
ATOM 2069 N N . ALA A 1 265 ? 21.240 0.219 -20.998 1.00 92.00 265 ALA A N 1
ATOM 2070 C CA . ALA A 1 265 ? 20.253 -0.744 -21.485 1.00 92.00 265 ALA A CA 1
ATOM 2071 C C . ALA A 1 265 ? 20.857 -2.148 -21.652 1.00 92.00 265 ALA A C 1
ATOM 2073 O O . ALA A 1 265 ? 20.254 -3.139 -21.241 1.00 92.00 265 ALA A O 1
ATOM 2074 N N . ASP A 1 266 ? 22.076 -2.235 -22.189 1.00 92.25 266 ASP A N 1
ATOM 2075 C CA . ASP A 1 266 ? 22.800 -3.498 -22.327 1.00 92.25 266 ASP A CA 1
ATOM 2076 C C . ASP A 1 266 ? 23.078 -4.150 -20.959 1.00 92.25 266 ASP A C 1
ATOM 2078 O O . ASP A 1 266 ? 22.905 -5.364 -20.809 1.00 92.25 266 ASP A O 1
ATOM 2082 N N . ILE A 1 267 ? 23.472 -3.372 -19.946 1.00 92.50 267 ILE A N 1
ATOM 2083 C CA . ILE A 1 267 ? 23.663 -3.874 -18.577 1.00 92.50 267 ILE A CA 1
ATOM 2084 C C . ILE A 1 267 ? 22.334 -4.371 -18.007 1.00 92.50 267 ILE A C 1
ATOM 2086 O O . ILE A 1 267 ? 22.276 -5.497 -17.508 1.00 92.50 267 ILE A O 1
ATOM 2090 N N . ASP A 1 268 ? 21.271 -3.573 -18.093 1.00 89.31 268 ASP A N 1
ATOM 2091 C CA . ASP A 1 268 ? 19.974 -3.914 -17.508 1.00 89.31 268 ASP 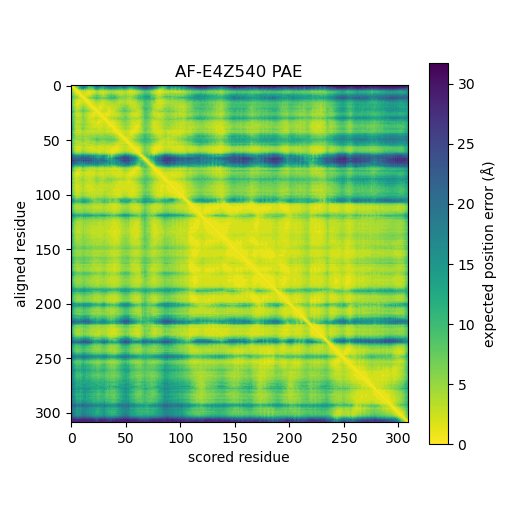A CA 1
ATOM 2092 C C . ASP A 1 268 ? 19.389 -5.186 -18.132 1.00 89.31 268 ASP A C 1
ATOM 2094 O O . ASP A 1 268 ? 19.044 -6.115 -17.402 1.00 89.31 268 ASP A O 1
ATOM 2098 N N . ILE A 1 269 ? 19.364 -5.288 -19.466 1.00 90.50 269 ILE A N 1
ATOM 2099 C CA . ILE A 1 269 ? 18.819 -6.453 -20.183 1.00 90.50 269 ILE A CA 1
ATOM 2100 C C . ILE A 1 269 ? 19.640 -7.708 -19.886 1.00 90.50 269 ILE A C 1
ATOM 2102 O O . ILE A 1 269 ? 19.094 -8.760 -19.540 1.00 90.50 269 ILE A O 1
ATOM 2106 N N . ASN A 1 270 ? 20.965 -7.630 -20.025 1.00 92.19 270 ASN A N 1
ATOM 2107 C CA . ASN A 1 270 ? 21.787 -8.834 -19.976 1.00 92.19 270 ASN A CA 1
ATOM 2108 C C . ASN A 1 270 ? 22.064 -9.304 -18.540 1.00 92.19 270 ASN A C 1
ATOM 2110 O O . ASN A 1 270 ? 22.229 -10.509 -18.320 1.00 92.19 270 ASN A O 1
ATOM 2114 N N . SER A 1 271 ? 22.060 -8.397 -17.556 1.00 91.62 271 SER A N 1
ATOM 2115 C CA . SER A 1 271 ? 22.256 -8.743 -16.142 1.00 91.62 271 SER A CA 1
ATOM 2116 C C . SER A 1 271 ? 21.056 -9.443 -15.498 1.00 91.62 271 SER A C 1
ATOM 2118 O O . SER A 1 271 ? 21.206 -10.039 -14.427 1.00 91.62 271 SER A O 1
ATOM 2120 N N . GLU A 1 272 ? 19.880 -9.469 -16.141 1.00 87.50 272 GLU A N 1
ATOM 2121 C CA . GLU A 1 272 ? 18.703 -10.195 -15.637 1.00 87.50 272 GLU A CA 1
ATOM 2122 C C . GLU A 1 272 ? 18.969 -11.695 -15.430 1.00 87.50 272 GLU A C 1
ATOM 2124 O O . GLU A 1 272 ? 18.436 -12.294 -14.495 1.00 87.50 272 GLU A O 1
ATOM 2129 N N . ARG A 1 273 ? 19.885 -12.298 -16.200 1.00 88.81 273 ARG A N 1
ATOM 2130 C CA . ARG A 1 273 ? 20.324 -13.694 -15.990 1.00 88.81 273 ARG A CA 1
ATOM 2131 C C . ARG A 1 273 ? 20.969 -13.914 -14.615 1.00 88.81 273 ARG A C 1
ATOM 2133 O O . ARG A 1 273 ? 20.934 -15.019 -14.082 1.00 88.81 273 ARG A O 1
ATOM 2140 N N . LEU A 1 274 ? 21.514 -12.854 -14.019 1.00 89.00 274 LEU A N 1
ATOM 2141 C CA . LEU A 1 274 ? 22.122 -12.836 -12.690 1.00 89.00 274 LEU A CA 1
ATOM 2142 C C . LEU A 1 274 ? 21.208 -12.216 -11.624 1.00 89.00 274 LEU A C 1
ATOM 2144 O O . LEU A 1 274 ? 21.675 -11.858 -10.543 1.00 89.00 274 LEU A O 1
ATOM 2148 N N . ARG A 1 275 ? 19.892 -12.104 -11.864 1.00 83.38 275 ARG A N 1
ATOM 2149 C CA . ARG A 1 275 ? 18.941 -11.504 -10.905 1.00 83.38 275 ARG A CA 1
ATOM 2150 C C . ARG A 1 275 ? 19.006 -12.128 -9.505 1.00 83.38 275 ARG A C 1
ATOM 2152 O O . ARG A 1 275 ? 18.738 -11.442 -8.518 1.00 83.38 275 ARG A O 1
ATOM 2159 N N . PHE A 1 276 ? 19.395 -13.400 -9.393 1.00 84.31 276 PHE A N 1
ATOM 2160 C CA . PHE A 1 276 ? 19.571 -14.084 -8.108 1.00 84.31 276 PHE A CA 1
ATOM 2161 C C . PHE A 1 276 ? 20.683 -13.473 -7.231 1.00 84.31 276 PHE A C 1
ATOM 2163 O O . PHE A 1 276 ? 20.555 -13.498 -6.005 1.00 84.31 276 PHE A O 1
ATOM 2170 N N . LEU A 1 277 ? 21.705 -12.843 -7.827 1.00 84.81 277 LEU A N 1
ATOM 2171 C CA . LEU A 1 277 ? 22.781 -12.138 -7.114 1.00 84.81 277 LEU A CA 1
ATOM 2172 C C . LEU A 1 277 ? 22.313 -10.820 -6.471 1.00 84.81 277 LEU A C 1
ATOM 2174 O O . LEU A 1 277 ? 22.966 -10.300 -5.571 1.00 84.81 277 LEU A O 1
ATOM 2178 N N . GLY A 1 278 ? 21.137 -10.309 -6.850 1.00 81.12 278 GLY A N 1
ATOM 2179 C CA . GLY A 1 278 ? 20.648 -8.990 -6.440 1.00 81.12 278 GLY A CA 1
ATOM 2180 C C . GLY A 1 278 ? 21.081 -7.871 -7.393 1.00 81.12 278 GLY A C 1
ATOM 2181 O O . GLY A 1 278 ? 21.959 -8.059 -8.231 1.00 81.12 278 GLY A O 1
ATOM 2182 N N . GLY A 1 279 ? 20.416 -6.716 -7.280 1.00 80.31 279 GLY A N 1
ATOM 2183 C CA . GLY A 1 279 ? 20.551 -5.603 -8.230 1.00 80.31 279 GLY A CA 1
ATOM 2184 C C . GLY A 1 279 ? 21.941 -4.964 -8.254 1.00 80.31 279 GLY A C 1
ATOM 2185 O O . GLY A 1 279 ? 22.504 -4.775 -9.322 1.00 80.31 279 GLY A O 1
ATOM 2186 N N . GLU A 1 280 ? 22.533 -4.686 -7.093 1.00 84.75 280 GLU A N 1
ATOM 2187 C CA . GLU A 1 280 ? 23.838 -4.008 -7.024 1.00 84.75 280 GLU A CA 1
ATOM 2188 C C . GLU A 1 280 ? 24.961 -4.860 -7.629 1.00 84.75 280 GLU A C 1
ATOM 2190 O O . GLU A 1 280 ? 25.683 -4.413 -8.519 1.00 84.75 280 GLU A O 1
ATOM 2195 N N . LEU A 1 281 ? 25.068 -6.122 -7.201 1.00 88.75 281 LEU A N 1
ATOM 2196 C CA . LEU A 1 281 ? 26.146 -7.005 -7.638 1.00 88.75 281 LEU A CA 1
ATOM 2197 C C . LEU A 1 281 ? 26.033 -7.373 -9.123 1.00 88.75 281 LEU A C 1
ATOM 2199 O O . LEU A 1 281 ? 27.041 -7.378 -9.828 1.00 88.75 281 LEU A O 1
ATOM 2203 N N . ARG A 1 282 ? 24.820 -7.649 -9.629 1.00 89.25 282 ARG A N 1
ATOM 2204 C CA . ARG A 1 282 ? 24.638 -7.973 -11.054 1.00 89.25 282 ARG A CA 1
ATOM 2205 C C . ARG A 1 282 ? 24.992 -6.782 -11.951 1.00 89.25 282 ARG A C 1
ATOM 2207 O O . ARG A 1 282 ? 25.637 -6.981 -12.980 1.00 89.25 282 ARG A O 1
ATOM 2214 N N . ASN A 1 283 ? 24.609 -5.568 -11.541 1.00 89.94 283 ASN A N 1
ATOM 2215 C CA . ASN A 1 283 ? 24.863 -4.350 -12.301 1.00 89.94 283 ASN A CA 1
ATOM 2216 C C . ASN A 1 283 ? 26.363 -4.036 -12.310 1.00 89.94 283 ASN A C 1
ATOM 2218 O O . ASN A 1 283 ? 26.893 -3.659 -13.350 1.00 89.94 283 ASN A O 1
ATOM 2222 N N . LEU A 1 284 ? 27.067 -4.276 -11.198 1.00 92.69 284 LEU A N 1
ATOM 2223 C CA . LEU A 1 284 ? 28.522 -4.131 -11.126 1.00 92.69 284 LEU A CA 1
ATOM 2224 C C . LEU A 1 284 ? 29.251 -5.104 -12.067 1.00 92.69 284 LEU A C 1
ATOM 2226 O O . LEU A 1 284 ? 30.107 -4.677 -12.839 1.00 92.69 284 LEU A O 1
ATOM 2230 N N . ILE A 1 285 ? 28.898 -6.396 -12.034 1.00 93.56 285 ILE A N 1
ATOM 2231 C CA . ILE A 1 285 ? 29.532 -7.430 -12.871 1.00 93.56 285 ILE A CA 1
ATOM 2232 C C . ILE A 1 285 ? 29.373 -7.096 -14.358 1.00 93.56 285 ILE A C 1
ATOM 2234 O O . ILE A 1 285 ? 30.356 -7.068 -15.102 1.00 93.56 285 ILE A O 1
ATOM 2238 N N . TYR A 1 286 ? 28.140 -6.826 -14.793 1.00 93.25 286 TYR A N 1
ATOM 2239 C CA . TYR A 1 286 ? 27.869 -6.488 -16.189 1.00 93.25 286 TYR A CA 1
ATOM 2240 C C . TYR A 1 286 ? 28.442 -5.125 -16.572 1.00 93.25 286 TYR A C 1
ATOM 2242 O O . TYR A 1 286 ? 28.980 -4.992 -17.668 1.00 93.25 286 TYR A O 1
ATOM 2250 N N . GLY A 1 287 ? 28.407 -4.148 -15.665 1.00 93.56 287 GLY A N 1
ATOM 2251 C CA . GLY A 1 287 ? 29.019 -2.840 -15.865 1.00 93.56 287 GLY A CA 1
ATOM 2252 C C . GLY A 1 287 ? 30.502 -2.951 -16.194 1.00 93.56 287 GLY A C 1
ATOM 2253 O O . GLY A 1 287 ? 30.925 -2.495 -17.254 1.00 93.56 287 GLY A O 1
ATOM 2254 N N . VAL A 1 288 ? 31.280 -3.640 -15.354 1.00 94.56 288 VAL A N 1
ATOM 2255 C CA . VAL A 1 288 ? 32.718 -3.850 -15.596 1.00 94.56 288 VAL A CA 1
ATOM 2256 C C . VAL A 1 288 ? 32.948 -4.603 -16.908 1.00 94.56 288 VAL A C 1
ATOM 2258 O O . VAL A 1 288 ? 33.752 -4.168 -17.732 1.00 94.56 288 VAL A O 1
ATOM 2261 N N . ALA A 1 289 ? 32.217 -5.696 -17.147 1.00 92.81 289 ALA A N 1
ATOM 2262 C CA . ALA A 1 289 ? 32.389 -6.502 -18.354 1.00 92.81 289 ALA A CA 1
ATOM 2263 C C . ALA A 1 289 ? 32.123 -5.709 -19.647 1.00 92.81 289 ALA A C 1
ATOM 2265 O O . ALA A 1 289 ? 32.869 -5.849 -20.618 1.00 92.81 289 ALA A O 1
ATOM 2266 N N . TYR A 1 290 ? 31.081 -4.876 -19.679 1.00 92.12 290 TYR A N 1
ATOM 2267 C CA . TYR A 1 290 ? 30.728 -4.094 -20.866 1.00 92.12 290 TYR A CA 1
ATOM 2268 C C . TYR A 1 290 ? 31.626 -2.868 -21.051 1.00 92.12 290 TYR A C 1
ATOM 2270 O O . TYR A 1 290 ? 31.979 -2.555 -22.189 1.00 92.12 290 TYR A O 1
ATOM 2278 N N . ILE A 1 291 ? 32.066 -2.228 -19.962 1.00 92.75 291 ILE A N 1
ATOM 2279 C CA . ILE A 1 291 ? 33.052 -1.137 -20.016 1.00 92.75 291 ILE A CA 1
ATOM 2280 C C . ILE A 1 291 ? 34.369 -1.641 -20.621 1.00 92.75 291 ILE A C 1
ATOM 2282 O O . ILE A 1 291 ? 34.909 -1.017 -21.534 1.00 92.75 291 ILE A O 1
ATOM 2286 N N . LEU A 1 292 ? 34.861 -2.805 -20.181 1.00 93.56 292 LEU A N 1
ATOM 2287 C CA . LEU A 1 292 ? 36.106 -3.387 -20.697 1.00 93.56 292 LEU A CA 1
ATOM 2288 C C . LEU A 1 292 ? 36.015 -3.800 -22.173 1.00 93.56 292 LEU A C 1
ATOM 2290 O O . LEU A 1 292 ? 37.023 -3.780 -22.876 1.00 93.56 292 LEU A O 1
ATOM 2294 N N . ARG A 1 293 ? 34.815 -4.131 -22.665 1.00 91.44 293 ARG A N 1
ATOM 2295 C CA . ARG A 1 293 ? 34.569 -4.465 -24.079 1.00 91.44 293 ARG A CA 1
ATOM 2296 C C . ARG A 1 293 ? 34.565 -3.254 -25.012 1.00 91.44 293 ARG A C 1
ATOM 2298 O O . ARG A 1 293 ? 34.591 -3.458 -26.221 1.00 91.44 293 ARG A O 1
ATOM 2305 N N . LYS A 1 294 ? 34.531 -2.024 -24.481 1.00 84.19 294 LYS A N 1
ATOM 2306 C CA . LYS A 1 294 ? 34.597 -0.764 -25.248 1.00 84.19 294 LYS A CA 1
ATOM 2307 C C . LYS A 1 294 ? 33.637 -0.712 -26.449 1.00 84.19 294 LYS A C 1
ATOM 2309 O O . LYS A 1 294 ? 34.001 -0.252 -27.527 1.00 84.19 294 LYS A O 1
ATOM 2314 N N . ARG A 1 295 ? 32.402 -1.196 -26.277 1.00 86.75 295 ARG A N 1
ATOM 2315 C CA . ARG A 1 295 ? 31.378 -1.126 -27.329 1.00 86.75 295 ARG A CA 1
ATOM 2316 C C . ARG A 1 295 ? 30.962 0.331 -27.556 1.00 86.75 295 ARG A C 1
ATOM 2318 O O . ARG A 1 295 ? 30.619 1.023 -26.600 1.00 86.75 295 ARG A O 1
ATOM 2325 N N . SER A 1 296 ? 30.956 0.768 -28.811 1.00 89.12 296 SER A N 1
ATOM 2326 C CA . SER A 1 296 ? 30.436 2.077 -29.221 1.00 89.12 296 SER A CA 1
ATOM 2327 C C . SER A 1 296 ? 29.005 1.951 -29.740 1.00 89.12 296 SER A C 1
ATOM 2329 O O . SER A 1 296 ? 28.655 0.959 -30.381 1.00 89.12 296 SER A O 1
ATOM 2331 N N . TYR A 1 297 ? 28.188 2.969 -29.477 1.00 91.31 297 TYR A N 1
ATOM 2332 C CA . TYR A 1 297 ? 26.800 3.056 -29.930 1.00 91.31 297 TYR A CA 1
ATOM 2333 C C . TYR A 1 297 ? 26.641 4.356 -30.715 1.00 91.31 297 TYR A C 1
ATOM 2335 O O . TYR A 1 297 ? 27.017 5.416 -30.219 1.00 91.31 297 TYR A O 1
ATOM 2343 N N . SER A 1 298 ? 26.111 4.273 -31.933 1.00 93.00 298 SER A N 1
ATOM 2344 C CA . SER A 1 298 ? 25.751 5.453 -32.720 1.00 93.00 298 SER A CA 1
ATOM 2345 C C . SER A 1 298 ? 24.291 5.791 -32.441 1.00 93.00 298 SER A C 1
ATOM 2347 O O . SER A 1 298 ? 23.425 4.926 -32.571 1.00 93.00 298 SER A O 1
ATOM 2349 N N . ILE A 1 299 ? 24.034 7.016 -31.989 1.00 90.94 299 ILE A N 1
ATOM 2350 C CA . ILE A 1 299 ? 22.701 7.510 -31.639 1.00 90.94 299 ILE A CA 1
ATOM 2351 C C . ILE A 1 299 ? 22.558 8.892 -32.266 1.00 90.94 299 ILE A C 1
ATOM 2353 O O . ILE A 1 299 ? 23.419 9.748 -32.075 1.00 90.94 299 ILE A O 1
ATOM 2357 N N . GLN A 1 300 ? 21.463 9.103 -32.988 1.00 93.19 300 GLN A N 1
ATOM 2358 C CA . GLN A 1 300 ? 21.058 10.419 -33.462 1.00 93.19 300 GLN A CA 1
ATOM 2359 C C . GLN A 1 300 ? 19.943 10.934 -32.553 1.00 93.19 300 GLN A C 1
ATOM 2361 O O . GLN A 1 300 ? 18.962 10.229 -32.320 1.00 93.19 300 GLN A O 1
ATOM 2366 N N . LEU A 1 301 ? 20.114 12.146 -32.028 1.00 92.12 301 LEU A N 1
ATOM 2367 C CA . LEU A 1 301 ? 19.130 12.814 -31.186 1.00 92.12 301 LEU A CA 1
ATOM 2368 C C . LEU A 1 301 ? 18.656 14.082 -31.893 1.00 92.12 301 LEU A C 1
ATOM 2370 O O . LEU A 1 301 ? 19.469 14.925 -32.264 1.00 92.12 301 LEU A O 1
ATOM 2374 N N . SER A 1 302 ? 17.346 14.205 -32.056 1.00 93.06 302 SER A N 1
ATOM 2375 C CA . SER A 1 302 ? 16.668 15.427 -32.481 1.00 93.06 302 SER A CA 1
ATOM 2376 C C . SER A 1 302 ? 15.764 15.887 -31.345 1.00 93.06 302 SER A C 1
ATOM 2378 O O . SER A 1 302 ? 15.018 15.076 -30.797 1.00 93.06 302 SER A O 1
ATOM 2380 N N . VAL A 1 303 ? 15.845 17.166 -30.990 1.00 92.62 303 VAL A N 1
ATOM 2381 C CA . VAL A 1 303 ? 15.002 17.784 -29.963 1.00 92.62 303 VAL A CA 1
ATOM 2382 C C . VAL A 1 303 ? 14.159 18.847 -30.645 1.00 92.62 303 VAL A C 1
ATOM 2384 O O . VAL A 1 303 ? 14.689 19.666 -31.392 1.00 92.62 303 VAL A O 1
ATOM 2387 N N . GLU A 1 304 ? 12.857 18.792 -30.405 1.00 91.69 304 GLU A N 1
ATOM 2388 C CA . GLU A 1 304 ? 11.898 19.795 -30.845 1.00 91.69 304 GLU A CA 1
ATOM 2389 C C . GLU A 1 304 ? 11.220 20.343 -29.594 1.00 91.69 304 GLU A C 1
ATOM 2391 O O . GLU A 1 304 ? 10.563 19.599 -28.859 1.00 91.69 304 GLU A O 1
ATOM 2396 N N . ASP A 1 305 ? 11.421 21.631 -29.329 1.00 86.62 305 ASP A N 1
ATOM 2397 C CA . ASP A 1 305 ? 10.732 22.312 -28.245 1.00 86.62 305 ASP A CA 1
ATOM 2398 C C . ASP A 1 305 ? 9.313 22.626 -28.716 1.00 86.62 305 ASP A C 1
ATOM 2400 O O . ASP A 1 305 ? 9.108 23.383 -29.664 1.00 86.62 305 ASP A O 1
ATOM 2404 N N . LYS A 1 306 ? 8.312 22.038 -28.057 1.00 76.50 306 LYS A N 1
ATOM 2405 C CA . LYS A 1 306 ? 6.942 22.526 -28.200 1.00 76.50 306 LYS A CA 1
ATOM 2406 C C . LYS A 1 306 ? 6.816 23.807 -27.387 1.00 76.50 306 LYS A C 1
ATOM 2408 O O . LYS A 1 306 ? 6.897 23.752 -26.160 1.00 76.50 306 LYS A O 1
ATOM 2413 N N . GLU A 1 307 ? 6.609 24.937 -28.062 1.00 62.75 307 GLU A N 1
ATOM 2414 C CA . GLU A 1 307 ? 6.113 26.142 -27.400 1.00 62.75 307 GLU A CA 1
ATOM 2415 C C . GLU A 1 307 ? 4.819 25.780 -26.661 1.00 62.75 307 GLU A C 1
ATOM 2417 O O . GLU A 1 307 ? 3.935 25.116 -27.205 1.00 62.75 307 GLU A O 1
ATOM 2422 N N . SER A 1 308 ? 4.762 26.123 -25.378 1.00 53.84 308 SER A N 1
ATOM 2423 C CA . SER A 1 308 ? 3.613 25.857 -24.518 1.00 53.84 308 SER A CA 1
ATOM 2424 C C . SER A 1 308 ? 2.390 26.626 -25.026 1.00 53.84 308 SER A C 1
ATOM 2426 O O . SER A 1 308 ? 2.400 27.856 -24.976 1.00 53.84 308 SER A O 1
ATOM 2428 N N . GLU A 1 309 ? 1.376 25.894 -25.506 1.00 42.12 309 GLU A N 1
ATOM 2429 C CA . GLU A 1 309 ? 0.000 26.385 -25.716 1.00 42.12 309 GLU A CA 1
ATOM 2430 C C . GLU A 1 309 ? -0.679 26.775 -24.395 1.00 42.12 309 GLU A C 1
ATOM 2432 O O . GLU A 1 309 ? -0.459 26.074 -23.375 1.00 42.12 309 GLU A O 1
#

Solvent-accessible surface area (backbone atoms only — not comparable to full-atom values): 17636 Å² total; per-residue (Å²): 133,84,78,60,51,32,22,39,68,48,98,84,68,47,76,42,77,36,54,71,49,79,55,90,63,35,34,35,55,55,92,46,78,40,57,34,85,31,44,55,21,66,44,84,46,76,58,89,51,88,85,54,46,44,21,32,40,39,37,38,33,36,60,62,88,84,40,95,90,55,63,30,84,77,65,58,46,77,46,66,39,34,28,38,50,92,91,46,53,43,66,58,17,42,51,51,44,50,53,54,44,64,76,68,55,66,64,78,40,31,35,39,34,44,26,39,37,67,22,50,90,54,40,9,44,64,50,48,58,50,49,55,52,53,32,48,54,36,55,28,47,72,49,82,45,73,49,88,56,90,61,41,48,17,51,47,42,37,69,59,85,39,75,86,35,66,29,39,32,35,30,17,26,52,67,55,52,42,30,29,53,48,10,49,74,66,36,90,70,94,43,76,44,59,78,44,63,36,62,25,33,78,51,38,66,65,41,38,56,56,27,34,78,76,67,38,97,65,64,45,54,43,52,36,54,48,49,53,59,55,46,53,64,43,92,78,68,73,76,92,75,73,68,45,78,44,79,53,97,95,43,77,47,56,38,76,82,77,86,72,66,59,70,62,36,54,28,59,65,61,27,54,86,38,52,89,69,33,60,69,58,23,48,51,56,35,44,55,57,50,59,76,63,66,76,83,75,91,80,89,86,85,86,80,86,76,79,86,129

Foldseek 3Di:
DAAAQKFAQDPVRDTDHADFDDDQAWTDTRPDIHGLLQFLAWDKAQDPDPPDLKTKIKTWGFDDPPDLPDASLVPIDIGIMIGDDPVDGSVVNSVVVVVVRVVSAFPEAEEEEEWACPAQVSCGVVLVVSLCVSCVRNNYHYDYDYDDDQLSLLVCLQDPALARHQEYEYRHAQSSVQSNVQSVVNHPDPRHHYYQYAYRHLHHPVQQVLLCVPPNNRDDNRSSSSSVSVCSRDSPSGDDFDWDWDDDPNDIGIDRPDDDDDLQVQQVVVLVVVCVVGDPVSSVVSNVVVVVVPDDDDDDDDDDDDDDD

Secondary structure (DSSP, 8-state):
-PPPSEEEE-TT--EEE--EEE-SSEEEETTEEEEGGGEEEEEEEE-SSTT---EEEEEEE---TT-TTS-GGGS-EEEEEEE--TTS-HHHHHHHHHHHHHTTPPP--EEEEEE-TTHHHHTHHHHHHHHHHHHHHTT-EEEEEE--STTHHHHHHHHS--TT-SEEEEEESHHHHHHHHHHHTT-S---PPPEEEEE-SS--HHHHHHHHHHH-S---HHHHHHHHHHHTS-GGG------EEEEETTEEEEESS----THHHHHHHHHGGGGGG-HHHHHHHHHHHHHHTT---------------

pLDDT: mean 87.45, std 10.62, range [36.25, 98.56]